Protein 8X23 (pdb70)

Solvent-accessible surface area: 17548 Å² total; per-residue (Å²): 193,106,75,141,52,80,184,26,33,60,134,75,104,7,73,200,65,57,3,38,0,20,121,22,4,48,76,17,78,75,79,24,82,60,86,50,6,24,37,0,8,1,56,17,122,170,71,50,112,95,7,10,0,32,36,5,58,154,3,32,70,37,57,106,43,0,62,48,4,20,49,12,0,27,1,10,56,56,7,148,23,125,5,4,8,17,27,88,36,8,16,3,7,3,33,46,67,217,28,2,144,20,2,0,2,0,23,39,45,28,109,30,24,0,85,149,60,25,43,164,90,23,70,46,114,70,0,12,66,0,0,2,7,0,0,16,0,0,38,14,0,16,43,2,62,5,29,2,55,34,1,83,0,31,4,0,4,1,36,168,113,24,80,1,26,0,45,66,3,9,24,43,198,143,93,171,76,98,93,43,66,17,57,1,0,3,34,20,25,82,1,16,157,95,53,67,5,3,0,0,0,3,0,0,2,0,0,0,10,0,23,54,21,153,20,38,1,96,31,182,75,126,74,46,9,6,63,48,1,13,123,13,8,2,24,20,43,115,94,11,8,137,74,19,92,48,176,77,20,69,58,74,1,99,89,39,106,100,68,106,78,85,77,1,67,138,51,7,103,195,19,31,112,61,0,3,53,0,0,48,90,0,0,41,6,2,8,102,108,4,26,58,2,46,95,0,0,82,14,82,0,0,127,76,57,95,56,86,153,79,11,64,116,13,164,102,84,32,123,22,97,32,74,164,80,169,27,74,40,66,75,2,42,65,58,0,43,126,32,16,104,105,33,86,152

Radius of gyration: 22.02 Å; Cα contacts (8 Å, |Δi|>4): 607; chains: 1; bounding box: 60×44×58 Å

Foldseek 3Di:
DDDLFDPQWDWDDEPNHIDIGHVQWADWHFDAADDFWGKTWTARNVVRAIKIKTKGAQCLPFLLSLLLVLVQQLLQDQADAQQAKHFPAKADRDPDLVNGGIIMTITHDFDAWQVVVFQAADDLVLLLVLLLSVLLQLLAQVLQVWAAQQDARRQWGAHPVRRTHGHRTRRDDPLFDDWRLQFALCVLVVFADAHRLRVLSSSLQSSLCNHHSDRQFTARHSVRRVVSLCQALFLDDDVQLVRTPDVVVSVVSVPDDRGHHDQQCVVRVVDDPQSSVLSNQSSHNRNVRRDHSVRSLPGPSNVVPRDVVSSDYRPHHSDDPCSPPRDRSSVSSVSSVVSNVPDDD

Organism: Homo sapiens (NCBI:txid9606)

B-factor: mean 27.06, std 14.32, range [11.12, 194.26]

Sequence (345 aa):
MSLIRKKGFYKQDVNKTAWELPKTYVSPTHVGSGAYGSVCSAIDKRSGEKVAIKKLSRPFQSEIFAKRAYRELLLLKKHMQHENVIGLLDVFTPASSLRNFYDFYLVMPFMQTDLQQKIMMGMEFSEEKIQYLVYQMLKGLKYIHSAGVVHRDLKPGNLAVVNEDCELKILDDFGLARTGYVVTRWYRAPEVILSWMHYNQTVDIWSVGCIMAEMLTGKTLFKGKDYLDQLTQILKVTGVPGTEFVQKLNDKAAKSYIQSLPQTPRKDFTQLFPRASPQAADLLEKMLELDVDKRLTAAQALTHPFFEPFRDPEEETEAQQPFDDSLEHEKLTVDEWKQHIYKEIVNFSP

Structure (mmCIF, N/CA/C/O backbone):
data_8X23
#
_entry.id   8X23
#
_cell.length_a   61.402
_cell.length_b   69.113
_cell.length_c   92.830
_cell.angle_alpha   90.000
_cell.angle_beta   90.000
_cell.angle_gamma   90.000
#
_symmetry.space_group_name_H-M   'P 21 21 21'
#
loop_
_entity.id
_entity.type
_entity.pdbx_description
1 polymer 'Mitogen-activated protein kinase 13'
2 non-polymer GLYCEROL
3 non-polymer 1,2-ETHANEDIOL
4 water water
#
loop_
_atom_site.group_PDB
_atom_site.id
_atom_site.type_symbol
_atom_site.label_atom_id
_atom_site.label_alt_id
_atom_site.label_comp_id
_atom_site.label_asym_id
_atom_site.label_entity_id
_atom_site.label_seq_id
_atom_site.pdbx_PDB_ins_code
_atom_site.Cartn_x
_atom_site.Cartn_y
_atom_site.Cartn_z
_atom_site.occupancy
_atom_site.B_iso_or_equiv
_atom_site.auth_seq_id
_atom_site.auth_comp_id
_atom_site.auth_asym_id
_atom_site.auth_atom_id
_atom_site.pdbx_PDB_model_num
ATOM 1 N N . MET A 1 1 ? -41.788 2.711 -39.604 1.000 50.709 1 MET A N 1
ATOM 2 C CA . MET A 1 1 ? -42.013 1.368 -40.206 1.000 47.478 1 MET A CA 1
ATOM 3 C C . MET A 1 1 ? -40.763 0.503 -40.025 1.000 44.176 1 MET A C 1
ATOM 4 O O . MET A 1 1 ? -39.697 1.010 -39.685 1.000 48.448 1 MET A O 1
ATOM 9 N N . SER A 1 2 ? -40.894 -0.795 -40.302 1.000 40.841 2 SER A N 1
ATOM 10 C CA . SER A 1 2 ? -39.776 -1.713 -40.172 1.000 42.190 2 SER A CA 1
ATOM 11 C C . SER A 1 2 ? -38.879 -1.619 -41.408 1.000 38.074 2 SER A C 1
ATOM 12 O O . SER A 1 2 ? -39.323 -1.672 -42.546 1.000 37.364 2 SER A O 1
ATOM 15 N N . LEU A 1 3 ? -37.591 -1.469 -41.143 1.000 32.117 3 LEU A N 1
ATOM 16 C CA . LEU A 1 3 ? -36.576 -1.303 -42.166 1.000 28.292 3 LEU A CA 1
ATOM 17 C C . LEU A 1 3 ? -35.391 -2.116 -41.687 1.000 25.099 3 LEU A C 1
ATOM 18 O O . LEU A 1 3 ? -35.338 -2.533 -40.519 1.000 25.809 3 LEU A O 1
ATOM 23 N N . ILE A 1 4 ? -34.430 -2.305 -42.582 1.000 21.327 4 ILE A N 1
ATOM 24 C CA . ILE A 1 4 ? -33.149 -2.811 -42.154 1.000 20.253 4 ILE A CA 1
ATOM 25 C C . ILE A 1 4 ? -32.382 -1.670 -41.498 1.000 19.183 4 ILE A C 1
ATOM 26 O O . ILE A 1 4 ? -31.809 -1.840 -40.439 1.000 20.971 4 ILE A O 1
ATOM 31 N N . ARG A 1 5 ? -32.413 -0.500 -42.143 1.000 20.781 5 ARG A N 1
ATOM 32 C CA . ARG A 1 5 ? -31.743 0.694 -41.654 1.000 22.324 5 ARG A CA 1
ATOM 33 C C . ARG A 1 5 ? -32.491 1.923 -42.157 1.000 23.220 5 ARG A C 1
ATOM 34 O O . ARG A 1 5 ? -33.239 1.848 -43.121 1.000 25.197 5 ARG A O 1
ATOM 42 N N . LYS A 1 6 ? -32.240 3.055 -41.499 1.000 23.672 6 LYS A N 1
ATOM 43 C CA . LYS A 1 6 ? -32.858 4.328 -41.837 1.000 25.269 6 LYS A CA 1
ATOM 44 C C . LYS A 1 6 ? -32.618 4.626 -43.313 1.000 23.595 6 LYS A C 1
ATOM 45 O O . LYS A 1 6 ? -31.581 4.263 -43.873 1.000 26.559 6 LYS A O 1
ATOM 51 N N . LYS A 1 7 ? -33.580 5.310 -43.924 1.000 29.726 7 LYS A N 1
ATOM 52 C CA . LYS A 1 7 ? -33.459 5.784 -45.290 1.000 31.570 7 LYS A CA 1
ATOM 53 C C . LYS A 1 7 ? -32.163 6.582 -45.423 1.000 29.782 7 LYS A C 1
ATOM 54 O O . LYS A 1 7 ? -31.829 7.371 -44.535 1.000 33.751 7 LYS A O 1
ATOM 60 N N . GLY A 1 8 ? -31.483 6.412 -46.565 1.000 30.391 8 GLY A N 1
ATOM 61 C CA . GLY A 1 8 ? -30.303 7.194 -46.886 1.000 33.388 8 GLY A CA 1
ATOM 62 C C . GLY A 1 8 ? -29.041 6.737 -46.157 1.000 33.943 8 GLY A C 1
ATOM 63 O O . GLY A 1 8 ? -28.070 7.491 -46.098 1.000 41.986 8 GLY A O 1
ATOM 64 N N . PHE A 1 9 ? -29.057 5.523 -45.599 1.000 27.142 9 PHE A N 1
ATOM 65 C CA . PHE A 1 9 ? -27.856 4.949 -45.020 1.000 22.837 9 PHE A CA 1
ATOM 66 C C . PHE A 1 9 ? -27.300 3.890 -45.968 1.000 25.274 9 PHE A C 1
ATOM 67 O O . PHE A 1 9 ? -28.059 3.221 -46.683 1.000 31.699 9 PHE A O 1
ATOM 75 N N . TYR A 1 10 ? -25.970 3.732 -45.967 1.000 23.761 10 TYR A N 1
ATOM 76 C CA . TYR A 1 10 ? -25.325 2.706 -46.779 1.000 24.184 10 TYR A CA 1
ATOM 77 C C . TYR A 1 10 ? -24.442 1.853 -45.868 1.000 22.845 10 TYR A C 1
ATOM 78 O O . TYR A 1 10 ? -24.027 2.305 -44.796 1.000 21.906 10 TYR A O 1
ATOM 87 N N . LYS A 1 11 ? -24.157 0.639 -46.314 1.000 21.227 11 LYS A N 1
ATOM 88 C CA . LYS A 1 11 ? -23.275 -0.277 -45.625 1.000 22.486 11 LYS A CA 1
ATOM 89 C C . LYS A 1 11 ? -21.899 -0.205 -46.271 1.000 21.388 11 LYS A C 1
ATOM 90 O O . LYS A 1 11 ? -21.801 -0.218 -47.488 1.000 26.008 11 LYS A O 1
ATOM 96 N N . GLN A 1 12 ? -20.843 -0.156 -45.462 1.000 21.526 12 GLN A N 1
ATOM 97 C CA . GLN A 1 12 ? -19.502 -0.271 -45.994 1.000 23.346 12 GLN A CA 1
ATOM 98 C C . GLN A 1 12 ? -18.584 -0.871 -44.937 1.000 21.077 12 GLN A C 1
ATOM 99 O O . GLN A 1 12 ? -18.725 -0.605 -43.755 1.000 23.671 12 GLN A O 1
ATOM 105 N N . ASP A 1 13 ? -17.636 -1.699 -45.379 1.000 22.372 13 ASP A N 1
ATOM 106 C CA . ASP A 1 13 ? -16.631 -2.225 -44.479 1.000 22.975 13 ASP A CA 1
ATOM 107 C C . ASP A 1 13 ? -15.535 -1.182 -44.276 1.000 22.389 13 ASP A C 1
ATOM 108 O O . ASP A 1 13 ? -15.061 -0.570 -45.236 1.000 29.708 13 ASP A O 1
ATOM 113 N N . VAL A 1 14 ? -15.147 -0.989 -43.017 1.000 23.589 14 VAL A N 1
ATOM 114 C CA . VAL A 1 14 ? -14.037 -0.138 -42.639 1.000 22.858 14 VAL A CA 1
ATOM 115 C C . VAL A 1 14 ? -13.194 -0.956 -41.666 1.000 24.875 14 VAL A C 1
ATOM 116 O O . VAL A 1 14 ? -13.708 -1.431 -40.649 1.000 22.705 14 VAL A O 1
ATOM 120 N N . ASN A 1 15 ? -11.920 -1.166 -42.026 1.000 23.375 15 ASN A N 1
ATOM 121 C CA . ASN A 1 15 ? -11.006 -1.953 -41.204 1.000 20.944 15 ASN A CA 1
ATOM 122 C C . ASN A 1 15 ? -11.583 -3.337 -40.897 1.000 23.160 15 ASN A C 1
ATOM 123 O O . ASN A 1 15 ? -11.463 -3.809 -39.769 1.000 24.188 15 ASN A O 1
ATOM 128 N N . LYS A 1 16 ? -12.224 -3.954 -41.893 1.000 24.824 16 LYS A N 1
ATOM 129 C CA . LYS A 1 16 ? -12.734 -5.329 -41.811 1.000 27.557 16 LYS A CA 1
ATOM 130 C C . LYS A 1 16 ? -13.880 -5.444 -40.805 1.000 28.605 16 LYS A C 1
ATOM 131 O O . LYS A 1 16 ? -14.126 -6.524 -40.273 1.000 36.530 16 LYS A O 1
ATOM 137 N N . THR A 1 17 ? -14.595 -4.327 -40.576 1.000 27.298 17 THR A N 1
ATOM 138 C CA . THR A 1 17 ? -15.783 -4.298 -39.742 1.000 27.054 17 THR A CA 1
ATOM 139 C C . THR A 1 17 ? -16.853 -3.516 -40.503 1.000 22.384 17 THR A C 1
ATOM 140 O O . THR A 1 17 ? -16.538 -2.664 -41.319 1.000 24.045 17 THR A O 1
ATOM 144 N N . ALA A 1 18 ? -18.108 -3.858 -40.273 1.000 27.809 18 ALA A N 1
ATOM 145 C CA . ALA A 1 18 ? -19.227 -3.329 -41.029 1.000 23.459 18 ALA A CA 1
ATOM 146 C C . ALA A 1 18 ? -19.679 -2.014 -40.394 1.000 22.675 18 ALA A C 1
ATOM 147 O O . ALA A 1 18 ? -19.998 -1.984 -39.210 1.000 25.451 18 ALA A O 1
ATOM 149 N N . TRP A 1 19 ? -19.706 -0.945 -41.192 1.000 19.348 19 TRP A N 1
ATOM 150 C CA . TRP A 1 19 ? -20.216 0.348 -40.761 1.000 18.345 19 TRP A CA 1
ATOM 151 C C . TRP A 1 19 ? -21.496 0.654 -41.519 1.000 19.232 19 TRP A C 1
ATOM 152 O O . TRP A 1 19 ? -21.651 0.215 -42.647 1.000 22.600 19 TRP A O 1
ATOM 163 N N . GLU A 1 20 ? -22.384 1.444 -40.900 1.000 17.074 20 GLU A N 1
ATOM 164 C CA . GLU A 1 20 ? -23.573 1.925 -41.582 1.000 17.482 20 GLU A CA 1
ATOM 165 C C . GLU A 1 20 ? -23.557 3.439 -41.455 1.000 16.874 20 GLU A C 1
ATOM 166 O O . GLU A 1 20 ? -23.613 3.936 -40.327 1.000 17.754 20 GLU A O 1
ATOM 172 N N . LEU A 1 21 ? -23.493 4.151 -42.585 1.000 17.979 21 LEU A N 1
ATOM 173 C CA . LEU A 1 21 ? -23.328 5.603 -42.561 1.000 18.627 21 LEU A CA 1
ATOM 174 C C . LEU A 1 21 ? -24.424 6.303 -43.337 1.000 20.523 21 LEU A C 1
ATOM 175 O O . LEU A 1 21 ? -24.907 5.805 -44.342 1.000 21.045 21 LEU A O 1
ATOM 180 N N . PRO A 1 22 ? -24.781 7.536 -42.927 1.000 20.177 22 PRO A N 1
ATOM 181 C CA . PRO A 1 22 ? -25.648 8.377 -43.741 1.000 22.490 22 PRO A CA 1
ATOM 182 C C . PRO A 1 22 ? -24.927 8.691 -45.045 1.000 22.541 22 PRO A C 1
ATOM 183 O O . PRO A 1 22 ? -23.711 8.790 -45.035 1.000 24.512 22 PRO A O 1
ATOM 187 N N . LYS A 1 23 ? -25.670 8.871 -46.132 1.000 25.366 23 LYS A N 1
ATOM 188 C CA . LYS A 1 23 ? -25.059 9.085 -47.441 1.000 29.487 23 LYS A CA 1
ATOM 189 C C . LYS A 1 23 ? -24.271 10.401 -47.483 1.000 28.586 23 LYS A C 1
ATOM 190 O O . LYS A 1 23 ? -23.430 10.582 -48.364 1.000 31.320 23 LYS A O 1
ATOM 196 N N . THR A 1 24 ? -24.506 11.315 -46.534 1.000 29.310 24 THR A N 1
ATOM 197 C CA . THR A 1 24 ? -23.791 12.588 -46.519 1.000 29.719 24 THR A CA 1
ATOM 198 C C . THR A 1 24 ? -22.312 12.393 -46.171 1.000 28.761 24 THR A C 1
ATOM 199 O O . THR A 1 24 ? -21.487 13.230 -46.495 1.000 32.198 24 THR A O 1
ATOM 203 N N . TYR A 1 25 ? -21.968 11.278 -45.510 1.000 24.403 25 TYR A N 1
ATOM 204 C CA . TYR A 1 25 ? -20.601 11.049 -45.078 1.000 24.900 25 TYR A CA 1
ATOM 205 C C . TYR A 1 25 ? -19.966 10.006 -45.985 1.000 26.294 25 TYR A C 1
ATOM 206 O O . TYR A 1 25 ? -20.446 8.872 -45.994 1.000 26.875 25 TYR A O 1
ATOM 215 N N . VAL A 1 26 ? -18.916 10.385 -46.725 1.000 26.761 26 VAL A N 1
ATOM 216 C CA . VAL A 1 26 ? -18.378 9.551 -47.794 1.000 29.234 26 VAL A CA 1
ATOM 217 C C . VAL A 1 26 ? -16.887 9.312 -47.556 1.000 26.932 26 VAL A C 1
ATOM 218 O O . VAL A 1 26 ? -16.296 9.930 -46.675 1.000 24.528 26 VAL A O 1
ATOM 222 N N . SER A 1 27 ? -16.307 8.382 -48.333 1.000 31.814 27 SER A N 1
ATOM 223 C CA . SER A 1 27 ? -14.892 8.027 -48.293 1.000 31.077 27 SER A CA 1
ATOM 224 C C . SER A 1 27 ? -14.433 7.695 -46.878 1.000 29.257 27 SER A C 1
ATOM 225 O O . SER A 1 27 ? -13.399 8.200 -46.426 1.000 28.842 27 SER A O 1
ATOM 228 N N . PRO A 1 28 ? -15.156 6.815 -46.148 1.000 26.628 28 PRO A N 1
ATOM 229 C CA . PRO A 1 28 ? -14.745 6.454 -44.794 1.000 24.595 28 PRO A CA 1
ATOM 230 C C . PRO A 1 28 ? -13.381 5.774 -44.832 1.000 26.865 28 PRO A C 1
ATOM 231 O O . PRO A 1 28 ? -13.153 4.858 -45.631 1.000 31.025 28 PRO A O 1
ATOM 235 N N . THR A 1 29 ? -12.486 6.213 -43.950 1.000 23.914 29 THR A N 1
ATOM 236 C CA . THR A 1 29 ? -11.122 5.719 -43.934 1.000 23.685 29 THR A CA 1
ATOM 237 C C . THR A 1 29 ? -10.735 5.372 -42.503 1.000 21.800 29 THR A C 1
ATOM 238 O O . THR A 1 29 ? -10.888 6.175 -41.615 1.000 21.363 29 THR A O 1
ATOM 242 N N . HIS A 1 30 ? -10.223 4.165 -42.282 1.000 22.785 30 HIS A N 1
ATOM 243 C CA . HIS A 1 30 ? -9.860 3.731 -40.937 1.000 21.886 30 HIS A CA 1
ATOM 244 C C . HIS A 1 30 ? -8.817 4.655 -40.305 1.000 20.739 30 HIS A C 1
ATOM 245 O O . HIS A 1 30 ? -7.814 4.986 -40.931 1.000 24.789 30 HIS A O 1
ATOM 252 N N . VAL A 1 31 ? -9.058 5.018 -39.049 1.000 19.176 31 VAL A N 1
ATOM 253 C CA . VAL A 1 31 ? -8.113 5.776 -38.250 1.000 20.659 31 VAL A CA 1
ATOM 254 C C . VAL A 1 31 ? -7.600 4.902 -37.114 1.000 23.122 31 VAL A C 1
ATOM 255 O O . VAL A 1 31 ? -6.389 4.781 -36.910 1.000 27.770 31 VAL A O 1
ATOM 259 N N . GLY A 1 32 ? -8.515 4.304 -36.350 1.000 18.987 32 GLY A N 1
ATOM 260 C CA . GLY A 1 32 ? -8.055 3.562 -35.183 1.000 20.797 32 GLY A CA 1
ATOM 261 C C . GLY A 1 32 ? -9.149 2.703 -34.558 1.000 17.587 32 GLY A C 1
ATOM 262 O O . GLY A 1 32 ? -10.333 2.935 -34.773 1.000 20.807 32 GLY A O 1
ATOM 263 N N . SER A 1 33 ? -8.708 1.715 -33.771 1.000 19.408 33 SER A N 1
ATOM 264 C CA . SER A 1 33 ? -9.584 0.810 -33.046 1.000 18.105 33 SER A CA 1
ATOM 265 C C . SER A 1 33 ? -9.269 0.970 -31.558 1.000 18.327 33 SER A C 1
ATOM 266 O O . SER A 1 33 ? -8.097 0.999 -31.179 1.000 21.857 33 SER A O 1
ATOM 269 N N . GLY A 1 34 ? -10.303 1.082 -30.725 1.000 16.809 34 GLY A N 1
ATOM 270 C CA . GLY A 1 34 ? -10.090 1.311 -29.311 1.000 16.803 34 GLY A CA 1
ATOM 271 C C . GLY A 1 34 ? -10.951 0.458 -28.397 1.000 15.590 34 GLY A C 1
ATOM 272 O O . GLY A 1 34 ? -11.431 -0.589 -28.813 1.000 17.366 34 GLY A O 1
ATOM 273 N N . ALA A 1 35 ? -11.066 0.877 -27.137 1.000 15.854 35 ALA A N 1
ATOM 274 C CA . ALA A 1 35 ? -11.676 0.063 -26.086 1.000 16.631 35 ALA A CA 1
ATOM 275 C C . ALA A 1 35 ? -13.201 0.039 -26.205 1.000 16.359 35 ALA A C 1
ATOM 276 O O . ALA A 1 35 ? -13.827 -0.924 -25.776 1.000 20.307 35 ALA A O 1
ATOM 278 N N . TYR A 1 36 ? -13.801 1.137 -26.702 1.000 15.254 36 TYR A N 1
ATOM 279 C CA . TYR A 1 36 ? -15.245 1.292 -26.685 1.000 16.139 36 TYR A CA 1
ATOM 280 C C . TYR A 1 36 ? -15.850 1.444 -28.076 1.000 17.067 36 TYR A C 1
ATOM 281 O O . TYR A 1 36 ? -17.074 1.502 -28.247 1.000 18.979 36 TYR A O 1
ATOM 290 N N . GLY A 1 37 ? -14.989 1.523 -29.073 1.000 16.567 37 GLY A N 1
ATOM 291 C CA . GLY A 1 37 ? -15.430 1.773 -30.428 1.000 15.496 37 GLY A CA 1
ATOM 292 C C . GLY A 1 37 ? -14.226 1.907 -31.345 1.000 15.671 37 GLY A C 1
ATOM 293 O O . GLY A 1 37 ? -13.110 1.577 -30.958 1.000 17.030 37 GLY A O 1
ATOM 294 N N . SER A 1 38 ? -14.491 2.408 -32.550 1.000 15.347 38 SER A N 1
ATOM 295 C CA . SER A 1 38 ? -13.494 2.547 -33.584 1.000 16.444 38 SER A CA 1
ATOM 296 C C . SER A 1 38 ? -13.760 3.842 -34.333 1.000 14.223 38 SER A C 1
ATOM 297 O O . SER A 1 38 ? -14.891 4.313 -34.349 1.000 16.379 38 SER A O 1
ATOM 300 N N . VAL A 1 39 ? -12.705 4.382 -34.941 1.000 15.404 39 VAL A N 1
ATOM 301 C CA . VAL A 1 39 ? -12.807 5.706 -35.530 1.000 15.583 39 VAL A CA 1
ATOM 302 C C . VAL A 1 39 ? -12.397 5.632 -36.989 1.000 15.898 39 VAL A C 1
ATOM 303 O O . VAL A 1 39 ? -11.431 4.949 -37.330 1.000 17.628 39 VAL A O 1
ATOM 307 N N . CYS A 1 40 ? -13.133 6.365 -37.827 1.000 17.408 40 CYS A N 1
ATOM 308 C CA . CYS A 1 40 ? -12.731 6.597 -39.196 1.000 17.974 40 CYS A CA 1
ATOM 309 C C . CYS A 1 40 ? -12.753 8.082 -39.498 1.000 18.067 40 CYS A C 1
ATOM 310 O O . CYS A 1 40 ? -13.304 8.856 -38.717 1.000 18.837 40 CYS A O 1
ATOM 313 N N . SER A 1 41 ? -12.101 8.445 -40.592 1.000 18.987 41 SER A N 1
ATOM 314 C CA . SER A 1 41 ? -12.284 9.771 -41.134 1.000 18.144 41 SER A CA 1
ATOM 315 C C . SER A 1 41 ? -13.312 9.667 -42.249 1.000 20.818 41 SER A C 1
ATOM 316 O O . SER A 1 41 ? -13.391 8.644 -42.888 1.000 22.578 41 SER A O 1
ATOM 319 N N . ALA A 1 42 ? -14.004 10.754 -42.567 1.000 19.433 42 ALA A N 1
ATOM 320 C CA . ALA A 1 42 ? -14.942 10.760 -43.678 1.000 20.235 42 ALA A CA 1
ATOM 321 C C . ALA A 1 42 ? -15.034 12.191 -44.179 1.000 20.971 42 ALA A C 1
ATOM 322 O O . ALA A 1 42 ? -14.664 13.111 -43.440 1.000 23.222 42 ALA A O 1
ATOM 324 N N . ILE A 1 43 ? -15.598 12.370 -45.381 1.000 22.870 43 ILE A N 1
ATOM 325 C CA . ILE A 1 43 ? -15.875 13.702 -45.906 1.000 25.748 43 ILE A CA 1
ATOM 326 C C . ILE A 1 43 ? -17.376 13.961 -45.808 1.000 27.396 43 ILE A C 1
ATOM 327 O O . ILE A 1 43 ? -18.162 13.115 -46.228 1.000 27.474 43 ILE A O 1
ATOM 332 N N . ASP A 1 44 ? -17.774 15.104 -45.232 1.000 27.335 44 ASP A N 1
ATOM 333 C CA . ASP A 1 44 ? -19.155 15.549 -45.278 1.000 26.297 44 ASP A CA 1
ATOM 334 C C . ASP A 1 44 ? -19.361 16.160 -46.656 1.000 30.236 44 ASP A C 1
ATOM 335 O O . ASP A 1 44 ? -18.807 17.214 -46.934 1.000 31.424 44 ASP A O 1
ATOM 340 N N . LYS A 1 45 ? -20.120 15.480 -47.522 1.000 30.490 45 LYS A N 1
ATOM 341 C CA . LYS A 1 45 ? -20.207 15.917 -48.908 1.000 37.888 45 LYS A CA 1
ATOM 342 C C . LYS A 1 45 ? -20.961 17.254 -49.030 1.000 40.428 45 LYS A C 1
ATOM 343 O O . LYS A 1 45 ? -20.906 17.893 -50.080 1.000 47.376 45 LYS A O 1
ATOM 349 N N . ARG A 1 46 ? -21.626 17.710 -47.955 1.000 36.245 46 ARG A N 1
ATOM 350 C CA . ARG A 1 46 ? -22.323 18.992 -47.960 1.000 40.329 46 ARG A CA 1
ATOM 351 C C . ARG A 1 46 ? -21.346 20.167 -47.912 1.000 44.447 46 ARG A C 1
ATOM 352 O O . ARG A 1 46 ? -21.670 21.275 -48.366 1.000 44.897 46 ARG A O 1
ATOM 360 N N . SER A 1 47 ? -20.158 19.936 -47.346 1.000 41.384 47 SER A N 1
ATOM 361 C CA . SER A 1 47 ? -19.212 21.018 -47.146 1.000 41.237 47 SER A CA 1
ATOM 362 C C . SER A 1 47 ? -17.825 20.679 -47.688 1.000 42.974 47 SER A C 1
ATOM 363 O O . SER A 1 47 ? -16.998 21.569 -47.825 1.000 46.691 47 SER A O 1
ATOM 366 N N . GLY A 1 48 ? -17.562 19.397 -47.957 1.000 37.281 48 GLY A N 1
ATOM 367 C CA . GLY A 1 48 ? -16.239 18.964 -48.367 1.000 37.828 48 GLY A CA 1
ATOM 368 C C . GLY A 1 48 ? -15.281 18.808 -47.185 1.000 35.945 48 GLY A C 1
ATOM 369 O O . GLY A 1 48 ? -14.122 18.461 -47.388 1.000 42.193 48 GLY A O 1
ATOM 370 N N . GLU A 1 49 ? -15.772 19.033 -45.960 1.000 31.881 49 GLU A N 1
ATOM 371 C CA . GLU A 1 49 ? -14.927 19.018 -44.772 1.000 33.226 49 GLU A CA 1
ATOM 372 C C . GLU A 1 49 ? -14.703 17.583 -44.297 1.000 32.981 49 GLU A C 1
ATOM 373 O O . GLU A 1 49 ? -15.611 16.762 -44.319 1.000 29.432 49 GLU A O 1
ATOM 379 N N . LYS A 1 50 ? -13.479 17.306 -43.852 1.000 27.814 50 LYS A N 1
ATOM 380 C CA . LYS A 1 50 ? -13.110 16.032 -43.278 1.000 25.623 50 LYS A CA 1
ATOM 381 C C . LYS A 1 50 ? -13.519 16.027 -41.812 1.000 22.923 50 LYS A C 1
ATOM 382 O O . LYS A 1 50 ? -13.264 16.994 -41.097 1.000 26.801 50 LYS A O 1
ATOM 388 N N . VAL A 1 51 ? -14.152 14.923 -41.393 1.000 21.214 51 VAL A N 1
ATOM 389 C CA . VAL A 1 51 ? -14.614 14.755 -40.028 1.000 19.945 51 VAL A CA 1
ATOM 390 C C . VAL A 1 51 ? -14.121 13.421 -39.483 1.000 18.059 51 VAL A C 1
ATOM 391 O O . VAL A 1 51 ? -13.723 12.567 -40.276 1.000 18.484 51 VAL A O 1
ATOM 395 N N . ALA A 1 52 ? -14.204 13.262 -38.161 1.000 18.364 52 ALA A N 1
ATOM 396 C CA . ALA A 1 52 ? -13.984 11.968 -37.532 1.000 15.522 52 ALA A CA 1
ATOM 397 C C . ALA A 1 52 ? -15.334 11.377 -37.180 1.000 16.935 52 ALA A C 1
ATOM 398 O O . ALA A 1 52 ? -16.223 12.085 -36.721 1.000 17.423 52 ALA A O 1
ATOM 400 N N . ILE A 1 53 ? -15.468 10.055 -37.364 1.000 15.995 53 ILE A N 1
ATOM 401 C CA . ILE A 1 53 ? -16.677 9.369 -36.943 1.000 15.145 53 ILE A CA 1
ATOM 402 C C . ILE A 1 53 ? -16.253 8.214 -36.055 1.000 14.685 53 ILE A C 1
ATOM 403 O O . ILE A 1 53 ? -15.439 7.378 -36.470 1.000 15.530 53 ILE A O 1
ATOM 408 N N . LYS A 1 54 ? -16.822 8.171 -34.853 1.000 16.157 54 LYS A N 1
ATOM 409 C CA . LYS A 1 54 ? -16.573 7.057 -33.955 1.000 15.871 54 LYS A CA 1
ATOM 410 C C . LYS A 1 54 ? -17.821 6.195 -33.901 1.000 13.818 54 LYS A C 1
ATOM 411 O O . LYS A 1 54 ? -18.899 6.659 -33.570 1.000 16.311 54 LYS A O 1
ATOM 417 N N . LYS A 1 55 ? -17.647 4.919 -34.236 1.000 14.262 55 LYS A N 1
ATOM 418 C CA . LYS A 1 55 ? -18.696 3.919 -34.120 1.000 16.137 55 LYS A CA 1
ATOM 419 C C . LYS A 1 55 ? -18.559 3.259 -32.757 1.000 15.226 55 LYS A C 1
ATOM 420 O O . LYS A 1 55 ? -17.494 2.703 -32.471 1.000 16.126 55 LYS A O 1
ATOM 426 N N . LEU A 1 56 ? -19.565 3.409 -31.899 1.000 15.951 56 LEU A N 1
ATOM 427 C CA . LEU A 1 56 ? -19.551 2.738 -30.607 1.000 15.134 56 LEU A CA 1
ATOM 428 C C . LEU A 1 56 ? -19.743 1.239 -30.863 1.000 16.222 56 LEU A C 1
ATOM 429 O O . LEU A 1 56 ? -20.617 0.866 -31.632 1.000 20.562 56 LEU A O 1
ATOM 434 N N . SER A 1 57 ? -18.951 0.417 -30.179 1.000 16.997 57 SER A N 1
ATOM 435 C CA . SER A 1 57 ? -19.014 -1.026 -30.335 1.000 19.327 57 SER A CA 1
ATOM 436 C C . SER A 1 57 ? -19.744 -1.644 -29.135 1.000 19.345 57 SER A C 1
ATOM 437 O O . SER A 1 57 ? -19.295 -1.536 -28.004 1.000 21.142 57 SER A O 1
ATOM 440 N N . ARG A 1 58 ? -20.874 -2.307 -29.409 1.000 20.151 58 ARG A N 1
ATOM 441 C CA . ARG A 1 58 ? -21.663 -2.992 -28.396 1.000 21.376 58 ARG A CA 1
ATOM 442 C C . ARG A 1 58 ? -21.780 -2.167 -27.115 1.000 19.604 58 ARG A C 1
ATOM 443 O O . ARG A 1 58 ? -21.434 -2.600 -26.012 1.000 22.076 58 ARG A O 1
ATOM 451 N N . PRO A 1 59 ? -22.291 -0.930 -27.202 1.000 18.538 59 PRO A N 1
ATOM 452 C CA . PRO A 1 59 ? -22.411 -0.094 -26.012 1.000 17.858 59 PRO A CA 1
ATOM 453 C C . PRO A 1 59 ? -23.455 -0.635 -25.036 1.000 19.657 59 PRO A C 1
ATOM 454 O O . PRO A 1 59 ? -23.505 -0.216 -23.892 1.000 22.103 59 PRO A O 1
ATOM 458 N N . PHE A 1 60 ? -24.276 -1.589 -25.485 1.000 21.983 60 PHE A N 1
ATOM 459 C CA . PHE A 1 60 ? -25.301 -2.178 -24.629 1.000 23.511 60 PHE A CA 1
ATOM 460 C C . PHE A 1 60 ? -24.921 -3.586 -24.169 1.000 27.246 60 PHE A C 1
ATOM 461 O O . PHE A 1 60 ? -25.808 -4.378 -23.828 1.000 31.510 60 PHE A O 1
ATOM 469 N N . GLN A 1 61 ? -23.615 -3.863 -24.066 1.000 23.250 61 GLN A N 1
ATOM 470 C CA . GLN A 1 61 ? -23.144 -5.171 -23.622 1.000 27.531 61 GLN A CA 1
ATOM 471 C C . GLN A 1 61 ? -23.244 -5.334 -22.101 1.000 28.048 61 GLN A C 1
ATOM 472 O O . GLN A 1 61 ? -23.237 -6.451 -21.609 1.000 35.261 61 GLN A O 1
ATOM 478 N N . SER A 1 62 ? -23.316 -4.218 -21.366 1.000 29.063 62 SER A N 1
ATOM 479 C CA . SER A 1 62 ? -23.299 -4.222 -19.914 1.000 26.745 62 SER A CA 1
ATOM 480 C C . SER A 1 62 ? -23.782 -2.874 -19.420 1.000 27.178 62 SER A C 1
ATOM 481 O O . SER A 1 62 ? -23.783 -1.913 -20.185 1.000 26.506 62 SER A O 1
ATOM 484 N N . GLU A 1 63 ? -24.126 -2.804 -18.136 1.000 27.752 63 GLU A N 1
ATOM 485 C CA . GLU A 1 63 ? -24.529 -1.544 -17.522 1.000 28.058 63 GLU A CA 1
ATOM 486 C C . GLU A 1 63 ? -23.362 -0.572 -17.528 1.000 25.167 63 GLU A C 1
ATOM 487 O O . GLU A 1 63 ? -23.551 0.608 -17.815 1.000 26.412 63 GLU A O 1
ATOM 493 N N . ILE A 1 64 ? -22.152 -1.073 -17.265 1.000 26.825 64 ILE A N 1
ATOM 494 C CA . ILE A 1 64 ? -20.964 -0.233 -17.245 1.000 25.245 64 ILE A CA 1
ATOM 495 C C . ILE A 1 64 ? -20.826 0.455 -18.605 1.000 23.632 64 ILE A C 1
ATOM 496 O O . ILE A 1 64 ? -20.656 1.677 -18.696 1.000 24.995 64 ILE A O 1
ATOM 501 N N . PHE A 1 65 ? -20.920 -0.309 -19.680 1.000 24.689 65 PHE A N 1
ATOM 502 C CA . PHE A 1 65 ? -20.688 0.217 -21.019 1.000 22.583 65 PHE A CA 1
ATOM 503 C C . PHE A 1 65 ? -21.819 1.150 -21.446 1.000 17.643 65 PHE A C 1
ATOM 504 O O . PHE A 1 65 ? -21.555 2.153 -22.113 1.000 19.677 65 PHE A O 1
ATOM 512 N N . ALA A 1 66 ? -23.064 0.819 -21.106 1.000 20.515 66 ALA A N 1
ATOM 513 C CA . ALA A 1 66 ? -24.206 1.604 -21.546 1.000 21.764 66 ALA A CA 1
ATOM 514 C C . ALA A 1 66 ? -24.228 2.945 -20.828 1.000 22.988 66 ALA A C 1
ATOM 515 O O . ALA A 1 66 ? -24.513 3.957 -21.457 1.000 19.578 66 ALA A O 1
ATOM 517 N N . LYS A 1 67 ? -23.945 2.930 -19.526 1.000 21.080 67 LYS A N 1
ATOM 518 C CA . LYS A 1 67 ? -23.930 4.157 -18.749 1.000 20.259 67 LYS A CA 1
ATOM 519 C C . LYS A 1 67 ? -22.810 5.049 -19.266 1.000 20.800 67 LYS A C 1
ATOM 520 O O . LYS A 1 67 ? -22.977 6.280 -19.330 1.000 20.806 67 LYS A O 1
ATOM 526 N N . ARG A 1 68 ? -21.653 4.453 -19.577 1.000 18.509 68 ARG A N 1
ATOM 527 C CA . ARG A 1 68 ? -20.538 5.228 -20.107 1.000 17.530 68 ARG A CA 1
ATOM 528 C C . ARG A 1 68 ? -20.942 5.896 -21.420 1.000 17.230 68 ARG A C 1
ATOM 529 O O . ARG A 1 68 ? -20.652 7.085 -21.620 1.000 17.535 68 ARG A O 1
ATOM 537 N N . ALA A 1 69 ? -21.607 5.158 -22.319 1.000 17.217 69 ALA A N 1
ATOM 538 C CA . ALA A 1 69 ? -21.967 5.667 -23.632 1.000 16.387 69 ALA A CA 1
ATOM 539 C C . ALA A 1 69 ? -22.919 6.855 -23.469 1.000 16.695 69 ALA A C 1
ATOM 540 O O . ALA A 1 69 ? -22.791 7.859 -24.185 1.000 16.855 69 ALA A O 1
ATOM 542 N N . TYR A 1 70 ? -23.854 6.722 -22.534 1.000 16.753 70 TYR A N 1
ATOM 543 C CA . TYR A 1 70 ? -24.827 7.772 -22.281 1.000 16.812 70 TYR A CA 1
ATOM 544 C C . TYR A 1 70 ? -24.139 9.023 -21.738 1.000 16.572 70 TYR A C 1
ATOM 545 O O . TYR A 1 70 ? -24.374 10.127 -22.223 1.000 17.187 70 TYR A O 1
ATOM 554 N N . ARG A 1 71 ? -23.315 8.845 -20.701 1.000 16.100 71 ARG A N 1
ATOM 555 C CA . ARG A 1 71 ? -22.634 9.962 -20.074 1.000 15.822 71 ARG A CA 1
ATOM 556 C C . ARG A 1 71 ? -21.748 10.664 -21.108 1.000 14.056 71 ARG A C 1
ATOM 557 O O . ARG A 1 71 ? -21.694 11.885 -21.161 1.000 16.971 71 ARG A O 1
ATOM 565 N N . GLU A 1 72 ? -21.002 9.901 -21.910 1.000 14.527 72 GLU A N 1
ATOM 566 C CA . GLU A 1 72 ? -20.141 10.485 -22.931 1.000 14.122 72 GLU A CA 1
ATOM 567 C C . GLU A 1 72 ? -20.956 11.370 -23.875 1.000 14.530 72 GLU A C 1
ATOM 568 O O . GLU A 1 72 ? -20.520 12.472 -24.213 1.000 15.767 72 GLU A O 1
ATOM 574 N N . LEU A 1 73 ? -22.095 10.872 -24.353 1.000 15.129 73 LEU A N 1
ATOM 575 C CA . LEU A 1 73 ? -22.922 11.616 -25.282 1.000 15.434 73 LEU A CA 1
ATOM 576 C C . LEU A 1 73 ? -23.347 12.931 -24.618 1.000 15.445 73 LEU A C 1
ATOM 577 O O . LEU A 1 73 ? -23.294 13.995 -25.246 1.000 17.066 73 LEU A O 1
ATOM 582 N N . LEU A 1 74 ? -23.771 12.862 -23.351 1.000 15.911 74 LEU A N 1
ATOM 583 C CA . LEU A 1 74 ? -24.236 14.054 -22.659 1.000 15.091 74 LEU A CA 1
ATOM 584 C C . LEU A 1 74 ? -23.075 15.033 -22.534 1.000 15.155 74 LEU A C 1
ATOM 585 O O . LEU A 1 74 ? -23.282 16.240 -22.715 1.000 15.638 74 LEU A O 1
ATOM 590 N N . LEU A 1 75 ? -21.897 14.561 -22.125 1.000 14.337 75 LEU A N 1
ATOM 591 C CA . LEU A 1 75 ? -20.728 15.410 -21.918 1.000 14.050 75 LEU A CA 1
ATOM 592 C C . LEU A 1 75 ? -20.330 16.132 -23.199 1.000 14.590 75 LEU A C 1
ATOM 593 O O . LEU A 1 75 ? -20.044 17.337 -23.197 1.000 15.396 75 LEU A O 1
ATOM 598 N N . LEU A 1 76 ? -20.240 15.406 -24.307 1.000 15.132 76 LEU A N 1
ATOM 599 C CA . LEU A 1 76 ? -19.803 15.963 -25.583 1.000 14.545 76 LEU A CA 1
ATOM 600 C C . LEU A 1 76 ? -20.793 17.015 -26.070 1.000 15.840 76 LEU A C 1
ATOM 601 O O . LEU A 1 76 ? -20.374 18.046 -26.597 1.000 18.137 76 LEU A O 1
ATOM 606 N N . LYS A 1 77 ? -22.091 16.778 -25.850 1.000 15.357 77 LYS A N 1
ATOM 607 C CA A LYS A 1 77 ? -23.129 17.725 -26.240 0.500 17.543 77 LYS A CA 1
ATOM 608 C CA B LYS A 1 77 ? -23.126 17.725 -26.245 0.500 17.063 77 LYS A CA 1
ATOM 609 C C . LYS A 1 77 ? -23.111 18.984 -25.367 1.000 15.703 77 LYS A C 1
ATOM 610 O O . LYS A 1 77 ? -23.360 20.096 -25.843 1.000 19.341 77 LYS A O 1
ATOM 621 N N . HIS A 1 78 ? -22.805 18.822 -24.079 1.000 14.883 78 HIS A N 1
ATOM 622 C CA . HIS A 1 78 ? -22.913 19.937 -23.148 1.000 14.853 78 HIS A CA 1
ATOM 623 C C . HIS A 1 78 ? -21.817 20.986 -23.369 1.000 14.980 78 HIS A C 1
ATOM 624 O O . HIS A 1 78 ? -22.072 22.206 -23.320 1.000 16.382 78 HIS A O 1
ATOM 631 N N . MET A 1 79 ? -20.595 20.526 -23.591 1.000 14.923 79 MET A N 1
ATOM 632 C CA . MET A 1 79 ? -19.446 21.408 -23.683 1.000 14.077 79 MET A CA 1
ATOM 633 C C . MET A 1 79 ? -19.399 22.063 -25.064 1.000 15.118 79 MET A C 1
ATOM 634 O O . MET A 1 79 ? -19.614 21.420 -26.086 1.000 17.217 79 MET A O 1
ATOM 639 N N . GLN A 1 80 ? -19.094 23.373 -25.077 1.000 14.621 80 GLN A N 1
ATOM 640 C CA . GLN A 1 80 ? -18.923 24.114 -26.316 1.000 15.176 80 GLN A CA 1
ATOM 641 C C . GLN A 1 80 ? -17.662 24.952 -26.184 1.000 15.182 80 GLN A C 1
ATOM 642 O O . GLN A 1 80 ? -17.740 26.134 -25.813 1.000 16.675 80 GLN A O 1
ATOM 648 N N . HIS A 1 81 ? -16.502 24.377 -26.484 1.000 13.701 81 HIS A N 1
ATOM 649 C CA . HIS A 1 81 ? -15.223 25.059 -26.334 1.000 13.274 81 HIS A CA 1
ATOM 650 C C . HIS A 1 81 ? -14.252 24.584 -27.404 1.000 12.744 81 HIS A C 1
ATOM 651 O O . HIS A 1 81 ? -14.195 23.373 -27.685 1.000 14.642 81 HIS A O 1
ATOM 658 N N . GLU A 1 82 ? -13.489 25.521 -27.990 1.000 13.427 82 GLU A N 1
ATOM 659 C CA . GLU A 1 82 ? -12.542 25.220 -29.057 1.000 15.541 82 GLU A CA 1
ATOM 660 C C . GLU A 1 82 ? -11.505 24.145 -28.676 1.000 12.626 82 GLU A C 1
ATOM 661 O O . GLU A 1 82 ? -10.971 23.454 -29.570 1.000 16.178 82 GLU A O 1
ATOM 667 N N . ASN A 1 83 ? -11.156 24.041 -27.401 1.000 12.554 83 ASN A N 1
ATOM 668 C CA . ASN A 1 83 ? -10.093 23.140 -26.982 1.000 12.750 83 ASN A CA 1
ATOM 669 C C . ASN A 1 83 ? -10.663 21.902 -26.279 1.000 12.507 83 ASN A C 1
ATOM 670 O O . ASN A 1 83 ? -9.929 21.236 -25.566 1.000 12.894 83 ASN A O 1
ATOM 675 N N . VAL A 1 84 ? -11.948 21.646 -26.481 1.000 13.234 84 VAL A N 1
ATOM 676 C CA . VAL A 1 84 ? -12.636 20.489 -25.918 1.000 12.311 84 VAL A CA 1
ATOM 677 C C . VAL A 1 84 ? -13.346 19.796 -27.073 1.000 13.139 84 VAL A C 1
ATOM 678 O O . VAL A 1 84 ? -14.129 20.371 -27.796 1.000 14.633 84 VAL A O 1
ATOM 682 N N . ILE A 1 85 ? -13.069 18.476 -27.247 1.000 14.213 85 ILE A N 1
ATOM 683 C CA . ILE A 1 85 ? -13.679 17.791 -28.371 1.000 14.697 85 ILE A CA 1
ATOM 684 C C . ILE A 1 85 ? -15.197 17.836 -28.217 1.000 15.139 85 ILE A C 1
ATOM 685 O O . ILE A 1 85 ? -15.738 17.649 -27.135 1.000 16.833 85 ILE A O 1
ATOM 690 N N . GLY A 1 86 ? -15.866 18.121 -29.327 1.000 18.325 86 GLY A N 1
ATOM 691 C CA . GLY A 1 86 ? -17.297 18.257 -29.329 1.000 20.795 86 GLY A CA 1
ATOM 692 C C . GLY A 1 86 ? -17.932 17.509 -30.474 1.000 16.159 86 GLY A C 1
ATOM 693 O O . GLY A 1 86 ? -17.238 16.801 -31.241 1.000 17.786 86 GLY A O 1
ATOM 694 N N . LEU A 1 87 ? -19.250 17.631 -30.548 1.000 17.937 87 LEU A N 1
ATOM 695 C CA . LEU A 1 87 ? -20.012 16.829 -31.502 1.000 22.099 87 LEU A CA 1
ATOM 696 C C . LEU A 1 87 ? -20.534 17.704 -32.632 1.000 22.859 87 LEU A C 1
ATOM 697 O O . LEU A 1 87 ? -21.206 18.714 -32.375 1.000 31.213 87 LEU A O 1
ATOM 702 N N . LEU A 1 88 ? -20.276 17.260 -33.861 1.000 22.114 88 LEU A N 1
ATOM 703 C CA . LEU A 1 88 ? -20.902 17.842 -35.033 1.000 21.907 88 LEU A CA 1
ATOM 704 C C . LEU A 1 88 ? -22.250 17.172 -35.286 1.000 21.713 88 LEU A C 1
ATOM 705 O O . LEU A 1 88 ? -23.159 17.809 -35.823 1.000 26.374 88 LEU A O 1
ATOM 710 N N . ASP A 1 89 ? -22.359 15.882 -34.925 1.000 20.917 89 ASP A N 1
ATOM 711 C CA . ASP A 1 89 ? -23.538 15.096 -35.235 1.000 20.503 89 ASP A CA 1
ATOM 712 C C . ASP A 1 89 ? -23.491 13.795 -34.431 1.000 17.982 89 ASP A C 1
ATOM 713 O O . ASP A 1 89 ? -22.436 13.414 -33.950 1.000 18.763 89 ASP A O 1
ATOM 718 N N . VAL A 1 90 ? -24.641 13.150 -34.283 1.000 19.619 90 VAL A N 1
ATOM 719 C CA . VAL A 1 90 ? -24.750 11.851 -33.661 1.000 18.266 90 VAL A CA 1
ATOM 720 C C . VAL A 1 90 ? -25.882 11.134 -34.395 1.000 17.606 90 VAL A C 1
ATOM 721 O O . VAL A 1 90 ? -26.914 11.751 -34.663 1.000 20.201 90 VAL A O 1
ATOM 725 N N . PHE A 1 91 ? -25.692 9.831 -34.682 1.000 17.851 91 PHE A N 1
ATOM 726 C CA . PHE A 1 91 ? -26.717 9.131 -35.443 1.000 18.060 91 PHE A CA 1
ATOM 727 C C . PHE A 1 91 ? -26.667 7.645 -35.143 1.000 17.721 91 PHE A C 1
ATOM 728 O O . PHE A 1 91 ? -25.667 7.158 -34.628 1.000 17.076 91 PHE A O 1
ATOM 736 N N . THR A 1 92 ? -27.768 6.963 -35.470 1.000 18.295 92 THR A N 1
ATOM 737 C CA . THR A 1 92 ? -27.808 5.506 -35.467 1.000 15.946 92 THR A CA 1
ATOM 738 C C . THR A 1 92 ? -28.520 5.107 -36.745 1.000 18.188 92 THR A C 1
ATOM 739 O O . THR A 1 92 ? -29.484 5.772 -37.136 1.000 17.476 92 THR A O 1
ATOM 743 N N . PRO A 1 93 ? -28.118 3.995 -37.392 1.000 17.238 93 PRO A N 1
ATOM 744 C CA . PRO A 1 93 ? -28.894 3.442 -38.500 1.000 18.322 93 PRO A CA 1
ATOM 745 C C . PRO A 1 93 ? -30.221 2.811 -38.079 1.000 17.117 93 PRO A C 1
ATOM 746 O O . PRO A 1 93 ? -31.067 2.557 -38.931 1.000 18.234 93 PRO A O 1
ATOM 750 N N . ALA A 1 94 ? -30.389 2.564 -36.776 1.000 16.604 94 ALA A N 1
ATOM 751 C CA . ALA A 1 94 ? -31.573 1.906 -36.259 1.000 17.549 94 ALA A CA 1
ATOM 752 C C . ALA A 1 94 ? -32.853 2.648 -36.628 1.000 21.327 94 ALA A C 1
ATOM 753 O O . ALA A 1 94 ? -32.902 3.889 -36.599 1.000 21.983 94 ALA A O 1
ATOM 755 N N . SER A 1 95 ? -33.894 1.869 -36.938 1.000 23.144 95 SER A N 1
ATOM 756 C CA . SER A 1 95 ? -35.215 2.369 -37.269 1.000 24.486 95 SER A CA 1
ATOM 757 C C . SER A 1 95 ? -36.133 2.293 -36.058 1.000 24.020 95 SER A C 1
ATOM 758 O O . SER A 1 95 ? -37.223 2.843 -36.080 1.000 28.148 95 SER A O 1
ATOM 761 N N . SER A 1 96 ? -35.710 1.581 -35.012 1.000 21.861 96 SER A N 1
ATOM 762 C CA . SER A 1 96 ? -36.524 1.412 -33.816 1.000 21.295 96 SER A CA 1
ATOM 763 C C . SER A 1 96 ? -35.635 0.924 -32.676 1.000 19.294 96 SER A C 1
ATOM 764 O O . SER A 1 96 ? -34.463 0.636 -32.902 1.000 20.008 96 SER A O 1
ATOM 767 N N . LEU A 1 97 ? -36.197 0.829 -31.465 1.000 19.899 97 LEU A N 1
ATOM 768 C CA . LEU A 1 97 ? -35.434 0.268 -30.361 1.000 20.397 97 LEU A CA 1
ATOM 769 C C . LEU A 1 97 ? -35.051 -1.172 -30.662 1.000 18.626 97 LEU A C 1
ATOM 770 O O . LEU A 1 97 ? -34.033 -1.632 -30.156 1.000 19.843 97 LEU A O 1
ATOM 775 N N . ARG A 1 98 ? -35.894 -1.892 -31.419 1.000 16.878 98 ARG A N 1
ATOM 776 C CA . ARG A 1 98 ? -35.631 -3.296 -31.682 1.000 15.279 98 ARG A CA 1
ATOM 777 C C . ARG A 1 98 ? -34.283 -3.501 -32.352 1.000 15.839 98 ARG A C 1
ATOM 778 O O . ARG A 1 98 ? -33.538 -4.449 -31.977 1.000 16.635 98 ARG A O 1
ATOM 786 N N . ASN A 1 99 ? -33.967 -2.668 -33.358 1.000 15.680 99 ASN A N 1
ATOM 787 C CA . ASN A 1 99 ? -32.711 -2.832 -34.083 1.000 15.548 99 ASN A CA 1
ATOM 788 C C . ASN A 1 99 ? -31.648 -1.809 -33.676 1.000 14.615 99 ASN A C 1
ATOM 789 O O . ASN A 1 99 ? -30.680 -1.615 -34.412 1.000 16.825 99 ASN A O 1
ATOM 794 N N . PHE A 1 100 ? -31.805 -1.226 -32.482 1.000 15.989 100 PHE A N 1
ATOM 795 C CA . PHE A 1 100 ? -30.852 -0.283 -31.940 1.000 15.088 100 PHE A CA 1
ATOM 796 C C . PHE A 1 100 ? -29.720 -1.022 -31.232 1.000 15.298 100 PHE A C 1
ATOM 797 O O . PHE A 1 100 ? -29.905 -1.509 -30.109 1.000 17.203 100 PHE A O 1
ATOM 805 N N . TYR A 1 101 ? -28.570 -1.117 -31.912 1.000 15.163 101 TYR A N 1
ATOM 806 C CA . TYR A 1 101 ? -27.440 -1.887 -31.421 1.000 16.682 101 TYR A CA 1
ATOM 807 C C . TYR A 1 101 ? -26.213 -1.027 -31.165 1.000 16.735 101 TYR A C 1
ATOM 808 O O . TYR A 1 101 ? -25.306 -1.446 -30.446 1.000 19.050 101 TYR A O 1
ATOM 817 N N . ASP A 1 102 ? -26.175 0.160 -31.796 1.000 16.047 102 ASP A N 1
ATOM 818 C CA . ASP A 1 102 ? -24.990 0.993 -31.704 1.000 16.001 102 ASP A CA 1
ATOM 819 C C . ASP A 1 102 ? -25.355 2.384 -32.196 1.000 14.969 102 ASP A C 1
ATOM 820 O O . ASP A 1 102 ? -26.468 2.591 -32.652 1.000 17.383 102 ASP A O 1
ATOM 825 N N . PHE A 1 103 ? -24.377 3.293 -32.145 1.000 15.006 103 PHE A N 1
ATOM 826 C CA . PHE A 1 103 ? -24.554 4.651 -32.636 1.000 14.629 103 PHE A CA 1
ATOM 827 C C . PHE A 1 103 ? -23.177 5.209 -32.965 1.000 15.466 103 PHE A C 1
ATOM 828 O O . PHE A 1 103 ? -22.168 4.572 -32.657 1.000 14.765 103 PHE A O 1
ATOM 836 N N . TYR A 1 104 ? -23.167 6.400 -33.561 1.000 15.280 104 TYR A N 1
ATOM 837 C CA . TYR A 1 104 ? -21.978 6.995 -34.125 1.000 15.096 104 TYR A CA 1
ATOM 838 C C . TYR A 1 104 ? -21.889 8.473 -33.720 1.000 15.659 104 TYR A C 1
ATOM 839 O O . TYR A 1 104 ? -22.897 9.147 -33.719 1.000 16.604 104 TYR A O 1
ATOM 848 N N . LEU A 1 105 ? -20.694 8.893 -33.359 1.000 15.765 105 LEU A N 1
ATOM 849 C CA . LEU A 1 105 ? -20.412 10.284 -32.986 1.000 16.230 105 LEU A CA 1
ATOM 850 C C . LEU A 1 105 ? -19.602 10.893 -34.122 1.000 16.457 105 LEU A C 1
ATOM 851 O O . LEU A 1 105 ? -18.614 10.302 -34.559 1.000 17.208 105 LEU A O 1
ATOM 856 N N . VAL A 1 106 ? -20.013 12.079 -34.586 1.000 15.616 106 VAL A N 1
ATOM 857 C CA . VAL A 1 106 ? -19.248 12.819 -35.593 1.000 15.382 106 VAL A CA 1
ATOM 858 C C . VAL A 1 106 ? -18.598 14.018 -34.910 1.000 15.851 106 VAL A C 1
ATOM 859 O O . VAL A 1 106 ? -19.281 14.743 -34.200 1.000 17.999 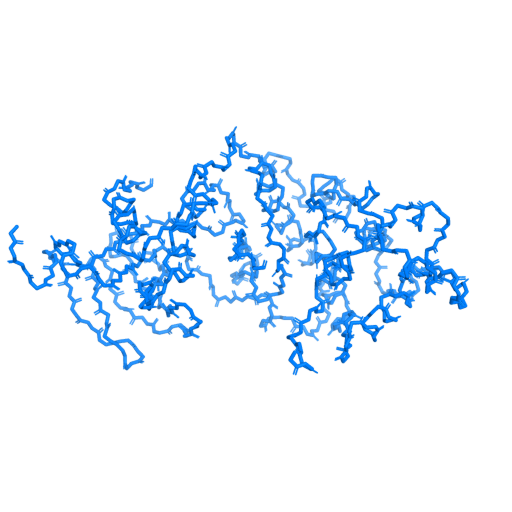106 VAL A O 1
ATOM 863 N N . MET A 1 107 ? -17.289 14.158 -35.102 1.000 17.153 107 MET A N 1
ATOM 864 C CA . MET A 1 107 ? -16.484 15.122 -34.376 1.000 16.817 107 MET A CA 1
ATOM 865 C C . MET A 1 107 ? -15.514 15.757 -35.352 1.000 16.976 107 MET A C 1
ATOM 866 O O . MET A 1 107 ? -15.231 15.226 -36.432 1.000 18.035 107 MET A O 1
ATOM 871 N N . PRO A 1 108 ? -14.958 16.932 -35.002 1.000 18.678 108 PRO A N 1
ATOM 872 C CA . PRO A 1 108 ? -13.882 17.476 -35.803 1.000 18.576 108 PRO A CA 1
ATOM 873 C C . PRO A 1 108 ? -12.740 16.475 -35.947 1.000 18.611 108 PRO A C 1
ATOM 874 O O . PRO A 1 108 ? -12.412 15.798 -34.993 1.000 19.962 108 PRO A O 1
ATOM 878 N N . PHE A 1 109 ? -12.117 16.430 -37.121 1.000 17.453 109 PHE A N 1
ATOM 879 C CA . PHE A 1 109 ? -10.984 15.556 -37.359 1.000 17.227 109 PHE A CA 1
ATOM 880 C C . PHE A 1 109 ? -9.694 16.203 -36.851 1.000 17.580 109 PHE A C 1
ATOM 881 O O . PHE A 1 109 ? -9.399 17.356 -37.219 1.000 21.339 109 PHE A O 1
ATOM 889 N N . MET A 1 110 ? -8.974 15.474 -36.003 1.000 17.641 110 MET A N 1
ATOM 890 C CA . MET A 1 110 ? -7.674 15.882 -35.512 1.000 18.356 110 MET A CA 1
ATOM 891 C C . MET A 1 110 ? -6.653 14.833 -35.947 1.000 18.345 110 MET A C 1
ATOM 892 O O . MET A 1 110 ? -6.792 13.657 -35.623 1.000 22.124 110 MET A O 1
ATOM 897 N N . GLN A 1 111 ? -5.618 15.276 -36.653 1.000 21.281 111 GLN A N 1
ATOM 898 C CA . GLN A 1 111 ? -4.652 14.395 -37.276 1.000 22.864 111 GLN A CA 1
ATOM 899 C C . GLN A 1 111 ? -3.943 13.496 -36.272 1.000 19.344 111 GLN A C 1
ATOM 900 O O . GLN A 1 111 ? -3.727 12.318 -36.578 1.000 23.701 111 GLN A O 1
ATOM 906 N N . THR A 1 112 ? -3.526 14.025 -35.123 1.000 17.718 112 THR A N 1
ATOM 907 C CA . THR A 1 112 ? -2.655 13.243 -34.251 1.000 19.039 112 THR A CA 1
ATOM 908 C C . THR A 1 112 ? -2.938 13.579 -32.785 1.000 17.973 112 THR A C 1
ATOM 909 O O . THR A 1 112 ? -4.005 14.081 -32.464 1.000 16.241 112 THR A O 1
ATOM 913 N N . ASP A 1 113 ? -2.025 13.201 -31.896 1.000 20.262 113 ASP A N 1
ATOM 914 C CA . ASP A 1 113 ? -2.162 13.530 -30.487 1.000 18.213 113 ASP A CA 1
ATOM 915 C C . ASP A 1 113 ? -0.769 13.742 -29.903 1.000 17.494 113 ASP A C 1
ATOM 916 O O . ASP A 1 113 ? 0.234 13.486 -30.585 1.000 18.568 113 ASP A O 1
ATOM 921 N N . LEU A 1 114 ? -0.712 14.280 -28.676 1.000 16.311 114 LEU A N 1
ATOM 922 C CA . LEU A 1 114 ? 0.572 14.678 -28.137 1.000 17.519 114 LEU A CA 1
ATOM 923 C C . LEU A 1 114 ? 1.464 13.469 -27.848 1.000 17.324 114 LEU A C 1
ATOM 924 O O . LEU A 1 114 ? 2.680 13.586 -27.902 1.000 21.634 114 LEU A O 1
ATOM 929 N N . GLN A 1 115 ? 0.891 12.291 -27.570 1.000 15.899 115 GLN A N 1
ATOM 930 C CA A GLN A 1 115 ? 1.728 11.117 -27.326 0.510 17.450 115 GLN A CA 1
ATOM 931 C CA B GLN A 1 115 ? 1.731 11.126 -27.331 0.490 17.207 115 GLN A CA 1
ATOM 932 C C . GLN A 1 115 ? 2.573 10.804 -28.570 1.000 18.863 115 GLN A C 1
ATOM 933 O O . GLN A 1 115 ? 3.781 10.506 -28.502 1.000 23.104 115 GLN A O 1
ATOM 944 N N . LYS A 1 116 ? 1.950 10.917 -29.748 1.000 20.065 116 LYS A N 1
ATOM 945 C CA . LYS A 1 116 ? 2.641 10.622 -30.992 1.000 21.377 116 LYS A CA 1
ATOM 946 C C . LYS A 1 116 ? 3.741 11.625 -31.341 1.000 23.705 116 LYS A C 1
ATOM 947 O O . LYS A 1 116 ? 4.683 11.251 -32.018 1.000 28.491 116 LYS A O 1
ATOM 953 N N . ILE A 1 117 ? 3.623 12.875 -30.896 1.000 23.801 117 ILE A N 1
ATOM 954 C CA . ILE A 1 117 ? 4.550 13.915 -31.324 1.000 25.680 117 ILE A CA 1
ATOM 955 C C . ILE A 1 117 ? 5.527 14.273 -30.212 1.000 22.853 117 ILE A C 1
ATOM 956 O O . ILE A 1 117 ? 6.415 15.076 -30.425 1.000 24.996 117 ILE A O 1
ATOM 961 N N . MET A 1 118 ? 5.414 13.614 -29.055 1.000 22.156 118 MET A N 1
ATOM 962 C CA A MET A 1 118 ? 6.284 13.826 -27.907 0.500 25.539 118 MET A CA 1
ATOM 963 C CA B MET A 1 118 ? 6.323 13.880 -27.951 0.500 23.334 118 MET A CA 1
ATOM 964 C C . MET A 1 118 ? 7.565 12.988 -28.011 1.000 28.360 118 MET A C 1
ATOM 965 O O . MET A 1 118 ? 7.674 12.045 -28.792 1.000 37.717 118 MET A O 1
ATOM 974 N N . GLY A 1 119 ? 8.537 13.312 -27.171 1.000 32.392 119 GLY A N 1
ATOM 975 C CA . GLY A 1 119 ? 9.664 12.420 -26.966 1.000 39.647 119 GLY A CA 1
ATOM 976 C C . GLY A 1 119 ? 10.992 13.126 -27.162 1.000 37.501 119 GLY A C 1
ATOM 977 O O . GLY A 1 119 ? 12.025 12.627 -26.731 1.000 40.386 119 GLY A O 1
ATOM 978 N N . MET A 1 120 ? 10.960 14.269 -27.846 1.000 41.088 120 MET A N 1
ATOM 979 C CA . MET A 1 120 ? 12.125 15.132 -27.877 1.000 42.792 120 MET A CA 1
ATOM 980 C C . MET A 1 120 ? 11.731 16.468 -27.260 1.000 37.367 120 MET A C 1
ATOM 981 O O . MET A 1 120 ? 10.566 16.686 -26.958 1.000 39.263 120 MET A O 1
ATOM 986 N N . GLU A 1 121 ? 12.724 17.338 -27.039 1.000 38.270 121 GLU A N 1
ATOM 987 C CA . GLU A 1 121 ? 12.490 18.642 -26.439 1.000 40.217 121 GLU A CA 1
ATOM 988 C C . GLU A 1 121 ? 11.746 19.522 -27.441 1.000 34.181 121 GLU A C 1
ATOM 989 O O . GLU A 1 121 ? 12.121 19.590 -28.603 1.000 49.519 121 GLU A O 1
ATOM 995 N N . PHE A 1 122 ? 10.668 20.176 -26.996 1.000 40.509 122 PHE A N 1
ATOM 996 C CA . PHE A 1 122 ? 9.921 21.151 -27.798 1.000 29.857 122 PHE A CA 1
ATOM 997 C C . PHE A 1 122 ? 10.487 22.544 -27.560 1.000 26.300 122 PHE A C 1
ATOM 998 O O . PHE A 1 122 ? 11.049 22.751 -26.492 1.000 31.872 122 PHE A O 1
ATOM 1006 N N . SER A 1 123 ? 10.271 23.492 -28.493 1.000 24.229 123 SER A N 1
ATOM 1007 C CA . SER A 1 123 ? 10.590 24.894 -28.231 1.000 23.125 123 SER A CA 1
ATOM 1008 C C . SER A 1 123 ? 9.705 25.392 -27.088 1.000 19.104 123 SER A C 1
ATOM 1009 O O . SER A 1 123 ? 8.576 24.958 -26.974 1.000 19.875 123 SER A O 1
ATOM 1012 N N . GLU A 1 124 ? 10.181 26.363 -26.299 1.000 23.811 124 GLU A N 1
ATOM 1013 C CA . GLU A 1 124 ? 9.306 26.916 -25.274 1.000 22.103 124 GLU A CA 1
ATOM 1014 C C . GLU A 1 124 ? 8.061 27.549 -25.901 1.000 17.250 124 GLU A C 1
ATOM 1015 O O . GLU A 1 124 ? 7.002 27.446 -25.323 1.000 18.118 124 GLU A O 1
ATOM 1021 N N . GLU A 1 125 ? 8.183 28.155 -27.095 1.000 18.909 125 GLU A N 1
ATOM 1022 C CA . GLU A 1 125 ? 7.020 28.747 -27.741 1.000 21.188 125 GLU A CA 1
ATOM 1023 C C . GLU A 1 125 ? 5.938 27.698 -28.015 1.000 17.517 125 GLU A C 1
ATOM 1024 O O . GLU A 1 125 ? 4.732 27.963 -27.819 1.000 17.429 125 GLU A O 1
ATOM 1030 N N . LYS A 1 126 ? 6.363 26.522 -28.518 1.000 17.883 126 LYS A N 1
ATOM 1031 C CA . LYS A 1 126 ? 5.433 25.450 -28.821 1.000 16.668 126 LYS A CA 1
ATOM 1032 C C . LYS A 1 126 ? 4.752 24.959 -27.544 1.000 14.648 126 LYS A C 1
ATOM 1033 O O . LYS A 1 126 ? 3.548 24.701 -27.541 1.000 15.800 126 LYS A O 1
ATOM 1039 N N . ILE A 1 127 ? 5.543 24.833 -26.461 1.000 14.652 127 ILE A N 1
ATOM 1040 C CA . ILE A 1 127 ? 5.010 24.449 -25.161 1.000 14.699 127 ILE A CA 1
ATOM 1041 C C . ILE A 1 127 ? 4.000 25.477 -24.665 1.000 14.483 127 ILE A C 1
ATOM 1042 O O . ILE A 1 127 ? 2.953 25.178 -24.163 1.000 15.602 127 ILE A O 1
ATOM 1047 N N . GLN A 1 128 ? 4.374 26.773 -24.775 1.000 14.305 128 GLN A N 1
ATOM 1048 C CA . GLN A 1 128 ? 3.457 27.815 -24.352 1.000 14.331 128 GLN A CA 1
ATOM 1049 C C . GLN A 1 128 ? 2.112 27.686 -25.057 1.000 14.478 128 GLN A C 1
ATOM 1050 O O . GLN A 1 128 ? 1.065 27.750 -24.433 1.000 14.874 128 GLN A O 1
ATOM 1056 N N . TYR A 1 129 ? 2.151 27.508 -26.379 1.000 14.630 129 TYR A N 1
ATOM 1057 C CA . TYR A 1 129 ? 0.924 27.419 -27.153 1.000 15.328 129 TYR A CA 1
ATOM 1058 C C . TYR A 1 129 ? 0.076 26.206 -26.764 1.000 14.682 129 TYR A C 1
ATOM 1059 O O . TYR A 1 129 ? -1.118 26.310 -26.576 1.000 15.677 129 TYR A O 1
ATOM 1068 N N . LEU A 1 130 ? 0.731 25.028 -26.706 1.000 13.877 130 LEU A N 1
ATOM 1069 C CA . LEU A 1 130 ? -0.016 23.811 -26.420 1.000 13.913 130 LEU A CA 1
ATOM 1070 C C . LEU A 1 130 ? -0.558 23.801 -24.996 1.000 14.090 130 LEU A C 1
ATOM 1071 O O . LEU A 1 130 ? -1.713 23.442 -24.789 1.000 14.047 130 LEU A O 1
ATOM 1076 N N . VAL A 1 131 ? 0.264 24.188 -24.020 1.000 14.869 131 VAL A N 1
ATOM 1077 C CA . VAL A 1 131 ? -0.176 24.190 -22.643 1.000 14.597 131 VAL A CA 1
ATOM 1078 C C . VAL A 1 131 ? -1.279 25.232 -22.419 1.000 11.619 131 VAL A C 1
ATOM 1079 O O . VAL A 1 131 ? -2.204 25.031 -21.664 1.000 14.067 131 VAL A O 1
ATOM 1083 N N . TYR A 1 132 ? -1.126 26.400 -23.093 1.000 13.678 132 TYR A N 1
ATOM 1084 C CA . TYR A 1 132 ? -2.200 27.365 -22.988 1.000 13.514 132 TYR A CA 1
ATOM 1085 C C . TYR A 1 132 ? -3.555 26.811 -23.404 1.000 12.999 132 TYR A C 1
ATOM 1086 O O . TYR A 1 132 ? -4.551 27.014 -22.733 1.000 13.378 132 TYR A O 1
ATOM 1095 N N . GLN A 1 133 ? -3.570 26.082 -24.526 1.000 12.528 133 GLN A N 1
ATOM 1096 C CA . GLN A 1 133 ? -4.811 25.492 -25.014 1.000 11.886 133 GLN A CA 1
ATOM 1097 C C . GLN A 1 133 ? -5.364 24.419 -24.078 1.000 12.157 133 GLN A C 1
ATOM 1098 O O . GLN A 1 133 ? -6.557 24.378 -23.864 1.000 14.152 133 GLN A O 1
ATOM 1104 N N . MET A 1 134 ? -4.469 23.574 -23.543 1.000 12.708 134 MET A N 1
ATOM 1105 C CA . MET A 1 134 ? -4.899 22.584 -22.562 1.000 14.492 134 MET A CA 1
ATOM 1106 C C . MET A 1 134 ? -5.596 23.242 -21.378 1.000 12.323 134 MET A C 1
ATOM 1107 O O . MET A 1 134 ? -6.639 22.828 -20.932 1.000 13.931 134 MET A O 1
ATOM 1112 N N . LEU A 1 135 ? -4.972 24.351 -20.891 1.000 12.967 135 LEU A N 1
ATOM 1113 C CA . LEU A 1 135 ? -5.519 25.004 -19.724 1.000 11.711 135 LEU A CA 1
ATOM 1114 C C . LEU A 1 135 ? -6.852 25.703 -20.004 1.000 12.093 135 LEU A C 1
ATOM 1115 O O . LEU A 1 135 ? -7.689 25.793 -19.124 1.000 14.054 135 LEU A O 1
ATOM 1120 N N . LYS A 1 136 ? -6.991 26.291 -21.204 1.000 12.562 136 LYS A N 1
ATOM 1121 C CA . LYS A 1 136 ? -8.281 26.853 -21.576 1.000 13.225 136 LYS A CA 1
ATOM 1122 C C . LYS A 1 136 ? -9.401 25.809 -21.560 1.000 12.008 136 LYS A C 1
ATOM 1123 O O . LYS A 1 136 ? -10.470 26.019 -21.050 1.000 13.504 136 LYS A O 1
ATOM 1129 N N . GLY A 1 137 ? -9.075 24.630 -22.136 1.000 12.019 137 GLY A N 1
ATOM 1130 C CA . GLY A 1 137 ? -10.081 23.571 -22.161 1.000 14.164 137 GLY A CA 1
ATOM 1131 C C . GLY A 1 137 ? -10.428 23.081 -20.759 1.000 15.490 137 GLY A C 1
ATOM 1132 O O . GLY A 1 137 ? -11.571 22.839 -20.493 1.000 13.620 137 GLY A O 1
ATOM 1133 N N . LEU A 1 138 ? -9.414 22.966 -19.889 1.000 13.651 138 LEU A N 1
ATOM 1134 C CA . LEU A 1 138 ? -9.645 22.578 -18.510 1.000 12.144 138 LEU A CA 1
ATOM 1135 C C . LEU A 1 138 ? -10.459 23.622 -17.754 1.000 12.547 138 LEU A C 1
ATOM 1136 O O . LEU A 1 138 ? -11.363 23.317 -17.016 1.000 13.573 138 LEU A O 1
ATOM 1141 N N . LYS A 1 139 ? -10.076 24.926 -17.937 1.000 12.696 139 LYS A N 1
ATOM 1142 C CA . LYS A 1 139 ? -10.861 25.953 -17.272 1.000 12.838 139 LYS A CA 1
ATOM 1143 C C . LYS A 1 139 ? -12.343 25.794 -17.613 1.000 15.412 139 LYS A C 1
ATOM 1144 O O . LYS A 1 139 ? -13.206 25.922 -16.756 1.000 14.391 139 LYS A O 1
ATOM 1150 N N . TYR A 1 140 ? -12.618 25.554 -18.900 1.000 13.696 140 TYR A N 1
ATOM 1151 C CA . TYR A 1 140 ? -13.976 25.405 -19.358 1.000 13.917 140 TYR A CA 1
ATOM 1152 C C . TYR A 1 140 ? -14.689 24.224 -18.706 1.000 12.995 140 TYR A C 1
ATOM 1153 O O . TYR A 1 140 ? -15.741 24.358 -18.127 1.000 14.055 140 TYR A O 1
ATOM 1162 N N . ILE A 1 141 ? -14.118 23.015 -18.871 1.000 11.844 141 ILE A N 1
ATOM 1163 C CA . ILE A 1 141 ? -14.828 21.872 -18.307 1.000 12.390 141 ILE A CA 1
ATOM 1164 C C . ILE A 1 141 ? -14.942 21.969 -16.789 1.000 12.664 141 ILE A C 1
ATOM 1165 O O . ILE A 1 141 ? -15.982 21.659 -16.227 1.000 13.936 141 ILE A O 1
ATOM 1170 N N . HIS A 1 142 ? -13.886 22.468 -16.133 1.000 14.008 142 HIS A N 1
ATOM 1171 C CA . HIS A 1 142 ? -13.949 22.652 -14.697 1.000 13.202 142 HIS A CA 1
ATOM 1172 C C . HIS A 1 142 ? -15.087 23.595 -14.299 1.000 11.820 142 HIS A C 1
ATOM 1173 O O . HIS A 1 142 ? -15.764 23.373 -13.291 1.000 13.781 142 HIS A O 1
ATOM 1180 N N . SER A 1 143 ? -15.268 24.644 -15.122 1.000 12.553 143 SER A N 1
ATOM 1181 C CA . SER A 1 143 ? -16.345 25.590 -14.848 1.000 12.868 143 SER A CA 1
ATOM 1182 C C . SER A 1 143 ? -17.744 25.006 -14.974 1.000 12.568 143 SER A C 1
ATOM 1183 O O . SER A 1 143 ? -18.683 25.563 -14.420 1.000 14.036 143 SER A O 1
ATOM 1186 N N . ALA A 1 144 ? -17.854 23.865 -15.691 1.000 13.070 144 ALA A N 1
ATOM 1187 C CA . ALA A 1 144 ? -19.101 23.108 -15.801 1.000 12.877 144 ALA A CA 1
ATOM 1188 C C . ALA A 1 144 ? -19.189 22.020 -14.725 1.000 13.410 144 ALA A C 1
ATOM 1189 O O . ALA A 1 144 ? -20.186 21.305 -14.694 1.000 15.776 144 ALA A O 1
ATOM 1191 N N . GLY A 1 145 ? -18.188 21.919 -13.857 1.000 14.646 145 GLY A N 1
ATOM 1192 C CA . GLY A 1 145 ? -18.199 20.931 -12.781 1.000 14.509 145 GLY A CA 1
ATOM 1193 C C . GLY A 1 145 ? -17.621 19.588 -13.194 1.000 14.981 145 GLY A C 1
ATOM 1194 O O . GLY A 1 145 ? -17.911 18.624 -12.514 1.000 17.905 145 GLY A O 1
ATOM 1195 N N . VAL A 1 146 ? -16.843 19.568 -14.260 1.000 14.692 146 VAL A N 1
ATOM 1196 C CA . VAL A 1 146 ? -16.350 18.303 -14.830 1.000 15.224 146 VAL A CA 1
ATOM 1197 C C . VAL A 1 146 ? -14.837 18.321 -14.824 1.000 13.813 146 VAL A C 1
ATOM 1198 O O . VAL A 1 146 ? -14.197 19.238 -15.334 1.000 16.692 146 VAL A O 1
ATOM 1202 N N . VAL A 1 147 ? -14.217 17.274 -14.276 1.000 14.758 147 VAL A N 1
ATOM 1203 C CA . VAL A 1 147 ? -12.786 17.113 -14.326 1.000 14.135 147 VAL A CA 1
ATOM 1204 C C . VAL A 1 147 ? -12.455 16.006 -15.321 1.000 13.048 147 VAL A C 1
ATOM 1205 O O . VAL A 1 147 ? -13.327 15.172 -15.639 1.000 15.380 147 VAL A O 1
ATOM 1209 N N . HIS A 1 148 ? -11.219 16.001 -15.786 1.000 13.662 148 HIS A N 1
ATOM 1210 C CA . HIS A 1 148 ? -10.763 14.904 -16.628 1.000 15.263 148 HIS A CA 1
ATOM 1211 C C . HIS A 1 148 ? -10.418 13.704 -15.742 1.000 16.519 148 HIS A C 1
ATOM 1212 O O . HIS A 1 148 ? -11.014 12.621 -15.927 1.000 20.974 148 HIS A O 1
ATOM 1219 N N . ARG A 1 149 ? -9.387 13.860 -14.901 1.000 17.970 149 ARG A N 1
ATOM 1220 C CA . ARG A 1 149 ? -8.892 12.865 -13.941 1.000 17.793 149 ARG A CA 1
ATOM 1221 C C . ARG A 1 149 ? -7.968 11.842 -14.595 1.000 19.282 149 ARG A C 1
ATOM 1222 O O . ARG A 1 149 ? -7.322 11.092 -13.842 1.000 20.424 149 ARG A O 1
ATOM 1230 N N . ASP A 1 150 ? -7.893 11.798 -15.930 1.000 19.495 150 ASP A N 1
ATOM 1231 C CA . ASP A 1 150 ? -6.931 10.916 -16.580 1.000 16.289 150 ASP A CA 1
ATOM 1232 C C . ASP A 1 150 ? -6.292 11.586 -17.780 1.000 16.506 150 ASP A C 1
ATOM 1233 O O . ASP A 1 150 ? -6.139 11.004 -18.851 1.000 16.999 150 ASP A O 1
ATOM 1238 N N . LEU A 1 151 ? -5.940 12.862 -17.583 1.000 14.010 151 LEU A N 1
ATOM 1239 C CA . LEU A 1 151 ? -5.332 13.611 -18.667 1.000 14.456 151 LEU A CA 1
ATOM 1240 C C . LEU A 1 151 ? -3.927 13.082 -18.923 1.000 14.536 151 LEU A C 1
ATOM 1241 O O . LEU A 1 151 ? -3.153 12.855 -17.992 1.000 15.327 151 LEU A O 1
ATOM 1246 N N . LYS A 1 152 ? -3.605 12.928 -20.201 1.000 13.896 152 LYS A N 1
ATOM 1247 C CA . LYS A 1 152 ? -2.336 12.350 -20.613 1.000 14.318 152 LYS A CA 1
ATOM 1248 C C . LYS A 1 152 ? -2.093 12.762 -22.058 1.000 14.256 152 LYS A C 1
ATOM 1249 O O . LYS A 1 152 ? -3.013 13.188 -22.738 1.000 14.321 152 LYS A O 1
ATOM 1255 N N . PRO A 1 153 ? -0.858 12.654 -22.565 1.000 14.480 153 PRO A N 1
ATOM 1256 C CA . PRO A 1 153 ? -0.582 13.019 -23.947 1.000 14.446 153 PRO A CA 1
ATOM 1257 C C . PRO A 1 153 ? -1.514 12.375 -24.962 1.000 13.153 153 PRO A C 1
ATOM 1258 O O . PRO A 1 153 ? -1.933 13.009 -25.918 1.000 15.219 153 PRO A O 1
ATOM 1262 N N . GLY A 1 154 ? -1.890 11.117 -24.711 1.000 13.886 154 GLY A N 1
ATOM 1263 C CA . GLY A 1 154 ? -2.733 10.414 -25.646 1.000 15.502 154 GLY A CA 1
ATOM 1264 C C . GLY A 1 154 ? -4.160 10.935 -25.753 1.000 14.745 154 GLY A C 1
ATOM 1265 O O . GLY A 1 154 ? -4.845 10.574 -26.701 1.000 19.917 154 GLY A O 1
ATOM 1266 N N . ASN A 1 155 ? -4.653 11.699 -24.756 1.000 14.250 155 ASN A N 1
ATOM 1267 C CA . ASN A 1 155 ? -5.987 12.244 -24.906 1.000 14.418 155 ASN A CA 1
ATOM 1268 C C . ASN A 1 155 ? -5.932 13.753 -25.161 1.000 14.092 155 ASN A C 1
ATOM 1269 O O . ASN A 1 155 ? -6.929 14.428 -24.924 1.000 15.559 155 ASN A O 1
ATOM 1274 N N . LEU A 1 156 ? -4.794 14.214 -25.690 1.000 13.789 156 LEU A N 1
ATOM 1275 C CA . LEU A 1 156 ? -4.687 15.591 -26.167 1.000 14.314 156 LEU A CA 1
ATOM 1276 C C . LEU A 1 156 ? -4.494 15.510 -27.671 1.000 13.731 156 LEU A C 1
ATOM 1277 O O . LEU A 1 156 ? -3.383 15.263 -28.151 1.000 15.482 156 LEU A O 1
ATOM 1282 N N . ALA A 1 157 ? -5.595 15.679 -28.396 1.000 13.869 157 ALA A N 1
ATOM 1283 C CA . ALA A 1 157 ? -5.582 15.676 -29.844 1.000 14.216 157 ALA A CA 1
ATOM 1284 C C . ALA A 1 157 ? -4.963 16.958 -30.382 1.000 14.030 157 ALA A C 1
ATOM 1285 O O . ALA A 1 157 ? -5.237 18.034 -29.841 1.000 14.652 157 ALA A O 1
ATOM 1287 N N . VAL A 1 158 ? -4.165 16.830 -31.442 1.000 14.129 158 VAL A N 1
ATOM 1288 C CA A VAL A 1 158 ? -3.484 17.962 -32.060 0.500 14.280 158 VAL A CA 1
ATOM 1289 C CA B VAL A 1 158 ? -3.477 17.957 -32.058 0.500 15.023 158 VAL A CA 1
ATOM 1290 C C . VAL A 1 158 ? -3.538 17.849 -33.585 1.000 17.627 158 VAL A C 1
ATOM 1291 O O . VAL A 1 158 ? -3.570 16.766 -34.184 1.000 19.250 158 VAL A O 1
ATOM 1298 N N . ASN A 1 159 ? -3.558 19.009 -34.248 1.000 20.337 159 ASN A N 1
ATOM 1299 C CA . ASN A 1 159 ? -3.455 19.021 -35.696 1.000 24.800 159 ASN A CA 1
ATOM 1300 C C . ASN A 1 159 ? -2.073 19.552 -36.080 1.000 26.350 159 ASN A C 1
ATOM 1301 O O . ASN A 1 159 ? -1.237 19.808 -35.219 1.000 25.822 159 ASN A O 1
ATOM 1306 N N . GLU A 1 160 ? -1.805 19.676 -37.382 1.000 32.800 160 GLU A N 1
ATOM 1307 C CA . GLU A 1 160 ? -0.475 20.043 -37.847 1.000 39.343 160 GLU A CA 1
ATOM 1308 C C . GLU A 1 160 ? -0.137 21.482 -37.456 1.000 38.607 160 GLU A C 1
ATOM 1309 O O . GLU A 1 160 ? 1.039 21.828 -37.334 1.000 46.100 160 GLU A O 1
ATOM 1315 N N . ASP A 1 161 ? -1.166 22.312 -37.246 1.000 33.292 161 ASP A N 1
ATOM 1316 C CA . ASP A 1 161 ? -0.985 23.692 -36.820 1.000 35.892 161 ASP A CA 1
ATOM 1317 C C . ASP A 1 161 ? -0.889 23.809 -35.291 1.000 29.300 161 ASP A C 1
ATOM 1318 O O . ASP A 1 161 ? -0.907 24.919 -34.777 1.000 29.315 161 ASP A O 1
ATOM 1323 N N . CYS A 1 162 ? -0.821 22.672 -34.571 1.000 24.106 162 CYS A N 1
ATOM 1324 C CA . CYS A 1 162 ? -0.734 22.606 -33.113 1.000 22.151 162 CYS A CA 1
ATOM 1325 C C . CYS A 1 162 ? -2.007 23.123 -32.432 1.000 19.137 162 CYS A C 1
ATOM 1326 O O . CYS A 1 162 ? -1.956 23.435 -31.253 1.000 19.775 162 CYS A O 1
ATOM 1329 N N . GLU A 1 163 ? -3.147 23.135 -33.142 1.000 18.051 163 GLU A N 1
ATOM 1330 C CA . GLU A 1 163 ? -4.430 23.309 -32.487 1.000 16.748 163 GLU A CA 1
ATOM 1331 C C . GLU A 1 163 ? -4.703 22.053 -31.662 1.000 15.293 163 GLU A C 1
ATOM 1332 O O . GLU A 1 163 ? -4.441 20.964 -32.145 1.000 18.696 163 GLU A O 1
ATOM 1338 N N . LEU A 1 164 ? -5.257 22.217 -30.477 1.000 14.873 164 LEU A N 1
ATOM 1339 C CA . LEU A 1 164 ? -5.408 21.143 -29.523 1.000 12.767 164 LEU A CA 1
ATOM 1340 C C . LEU A 1 164 ? -6.840 21.026 -29.056 1.000 14.028 164 LEU A C 1
ATOM 1341 O O . LEU A 1 164 ? -7.515 22.013 -28.807 1.000 16.063 164 LEU A O 1
ATOM 1346 N N . LYS A 1 165 ? -7.274 19.787 -28.808 1.000 14.129 165 LYS A N 1
ATOM 1347 C CA . LYS A 1 165 ? -8.555 19.503 -28.201 1.000 13.788 165 LYS A CA 1
ATOM 1348 C C . LYS A 1 165 ? -8.409 18.384 -27.185 1.000 12.663 165 LYS A C 1
ATOM 1349 O O . LYS A 1 165 ? -7.716 17.399 -27.460 1.000 14.906 165 LYS A O 1
ATOM 1355 N N . ILE A 1 166 ? -9.056 18.548 -26.048 1.000 12.817 166 ILE A N 1
ATOM 1356 C CA . ILE A 1 166 ? -9.042 17.546 -24.997 1.000 11.905 166 ILE A CA 1
ATOM 1357 C C . ILE A 1 166 ? -10.063 16.464 -25.336 1.000 12.864 166 ILE A C 1
ATOM 1358 O O . ILE A 1 166 ? -11.212 16.776 -25.637 1.000 14.193 166 ILE A O 1
ATOM 1363 N N . LEU A 1 167 ? -9.612 15.194 -25.240 1.000 13.351 167 LEU A N 1
ATOM 1364 C CA . LEU A 1 167 ? -10.481 14.047 -25.465 1.000 12.981 167 LEU A CA 1
ATOM 1365 C C . LEU A 1 167 ? -10.783 13.311 -24.159 1.000 13.785 167 LEU A C 1
ATOM 1366 O O . LEU A 1 167 ? -10.006 13.409 -23.217 1.000 14.831 167 LEU A O 1
ATOM 1371 N N . ASP A 1 168 ? -11.875 12.528 -24.149 1.000 14.284 168 ASP A N 1
ATOM 1372 C CA A ASP A 1 168 ? -12.128 11.515 -23.118 0.470 16.276 168 ASP A CA 1
ATOM 1373 C CA B ASP A 1 168 ? -12.135 11.517 -23.125 0.530 15.829 168 ASP A CA 1
ATOM 1374 C C . ASP A 1 168 ? -12.252 12.096 -21.710 1.000 16.303 168 ASP A C 1
ATOM 1375 O O . ASP A 1 168 ? -11.877 11.490 -20.701 1.000 18.584 168 ASP A O 1
ATOM 1384 N N . PHE A 1 169 ? -12.763 13.340 -21.617 1.000 17.455 169 PHE A N 1
ATOM 1385 C CA . PHE A 1 169 ? -12.962 13.967 -20.330 1.000 20.365 169 PHE A CA 1
ATOM 1386 C C . PHE A 1 169 ? -14.229 13.484 -19.627 1.000 19.776 169 PHE A C 1
ATOM 1387 O O . PHE A 1 169 ? -15.215 13.112 -20.252 1.000 17.325 169 PHE A O 1
ATOM 1395 N N . GLY A 1 170 ? -14.209 13.545 -18.300 1.000 15.374 170 GLY A N 1
ATOM 1396 C CA . GLY A 1 170 ? -15.393 13.276 -17.497 1.000 14.718 170 GLY A CA 1
ATOM 1397 C C . GLY A 1 170 ? -15.782 11.822 -17.323 1.000 17.067 170 GLY A C 1
ATOM 1398 O O . GLY A 1 170 ? -16.846 11.594 -16.782 1.000 18.519 170 GLY A O 1
ATOM 1399 N N . LEU A 1 171 ? -14.914 10.914 -17.770 1.000 18.518 171 LEU A N 1
ATOM 1400 C CA . LEU A 1 171 ? -15.316 9.504 -17.870 1.000 17.454 171 LEU A CA 1
ATOM 1401 C C . LEU A 1 171 ? -14.440 8.578 -17.032 1.000 20.375 171 LEU A C 1
ATOM 1402 O O . LEU A 1 171 ? -14.671 7.388 -17.101 1.000 25.025 171 LEU A O 1
ATOM 1407 N N . ALA A 1 172 ? -13.611 9.083 -16.118 1.000 26.138 172 ALA A N 1
ATOM 1408 C CA . ALA A 1 172 ? -12.708 8.251 -15.322 1.000 30.710 172 ALA A CA 1
ATOM 1409 C C . ALA A 1 172 ? -13.464 7.325 -14.372 1.000 36.948 172 ALA A C 1
ATOM 1410 O O . ALA A 1 172 ? -14.482 7.702 -13.796 1.000 39.887 172 ALA A O 1
ATOM 1412 N N . ARG A 1 173 ? -12.917 6.121 -14.173 1.000 48.587 173 ARG A N 1
ATOM 1413 C CA . ARG A 1 173 ? -13.418 5.189 -13.176 1.000 56.699 173 ARG A CA 1
ATOM 1414 C C . ARG A 1 173 ? -12.711 5.437 -11.838 1.000 62.692 173 ARG A C 1
ATOM 1415 O O . ARG A 1 173 ? -13.377 5.968 -10.925 1.000 69.953 173 ARG A O 1
ATOM 1423 N N . THR A 1 180 ? -4.979 -6.945 -7.820 1.000 62.001 180 THR A N 1
ATOM 1424 C CA . THR A 1 180 ? -4.504 -7.689 -9.026 1.000 67.040 180 THR A CA 1
ATOM 1425 C C . THR A 1 180 ? -2.999 -7.985 -8.953 1.000 63.747 180 THR A C 1
ATOM 1426 O O . THR A 1 180 ? -2.504 -8.868 -9.663 1.000 61.701 180 THR A O 1
ATOM 1430 N N . GLY A 1 181 ? -2.271 -7.210 -8.129 1.000 50.829 181 GLY A N 1
ATOM 1431 C CA . GLY A 1 181 ? -0.817 -7.243 -8.079 1.000 38.869 181 GLY A CA 1
ATOM 1432 C C . GLY A 1 181 ? -0.168 -6.484 -9.236 1.000 47.647 181 GLY A C 1
ATOM 1433 O O . GLY A 1 181 ? 1.056 -6.327 -9.251 1.000 50.761 181 GLY A O 1
ATOM 1434 N N . TYR A 1 182 ? -0.994 -6.025 -10.197 1.000 43.398 182 TYR A N 1
ATOM 1435 C CA . TYR A 1 182 ? -0.524 -5.215 -11.309 1.000 37.850 182 TYR A CA 1
ATOM 1436 C C . TYR A 1 182 ? -1.412 -3.985 -11.457 1.000 38.244 182 TYR A C 1
ATOM 1437 O O . TYR A 1 182 ? -2.586 -4.0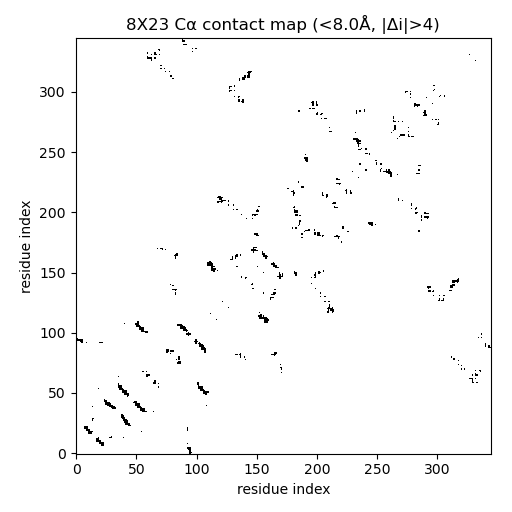06 -11.076 1.000 37.997 182 TYR A O 1
ATOM 1446 N N . VAL A 1 183 ? -0.851 -2.941 -12.069 1.000 31.402 183 VAL A N 1
ATOM 1447 C CA . VAL A 1 183 ? -1.559 -1.690 -12.268 1.000 30.602 183 VAL A CA 1
ATOM 1448 C C . VAL A 1 183 ? -1.162 -1.153 -13.640 1.000 23.675 183 VAL A C 1
ATOM 1449 O O . VAL A 1 183 ? -0.063 -1.398 -14.140 1.000 26.817 183 VAL A O 1
ATOM 1453 N N . VAL A 1 184 ? -2.044 -0.314 -14.186 1.000 25.059 184 VAL A N 1
ATOM 1454 C CA . VAL A 1 184 ? -1.782 0.398 -15.424 1.000 23.273 184 VAL A CA 1
ATOM 1455 C C . VAL A 1 184 ? -0.790 1.519 -15.157 1.000 24.118 184 VAL A C 1
ATOM 1456 O O . VAL A 1 184 ? -0.596 1.876 -13.997 1.000 26.944 184 VAL A O 1
ATOM 1460 N N . THR A 1 185 ? -0.169 2.067 -16.219 1.000 20.152 185 THR A N 1
ATOM 1461 C CA . THR A 1 185 ? 0.680 3.235 -16.057 1.000 21.755 185 THR A CA 1
ATOM 1462 C C . THR A 1 185 ? -0.176 4.406 -15.567 1.000 19.627 185 THR A C 1
ATOM 1463 O O . THR A 1 185 ? -1.326 4.578 -16.017 1.000 19.940 185 THR A O 1
ATOM 1467 N N . ARG A 1 186 ? 0.388 5.187 -14.632 1.000 17.680 186 ARG A N 1
ATOM 1468 C CA . ARG A 1 186 ? -0.312 6.317 -14.029 1.000 18.182 186 ARG A CA 1
ATOM 1469 C C . ARG A 1 186 ? 0.648 7.503 -13.905 1.000 15.521 186 ARG A C 1
ATOM 1470 O O . ARG A 1 186 ? 0.602 8.277 -12.930 1.000 16.329 186 ARG A O 1
ATOM 1478 N N . TRP A 1 187 ? 1.503 7.639 -14.911 1.000 16.633 187 TRP A N 1
ATOM 1479 C CA . TRP A 1 187 ? 2.617 8.565 -14.878 1.000 15.817 187 TRP A CA 1
ATOM 1480 C C . TRP A 1 187 ? 2.135 10.008 -14.700 1.000 13.843 187 TRP A C 1
ATOM 1481 O O . TRP A 1 187 ? 2.900 10.809 -14.180 1.000 15.392 187 TRP A O 1
ATOM 1492 N N . TYR A 1 188 ? 0.920 10.277 -15.160 1.000 15.026 188 TYR A N 1
ATOM 1493 C CA . TYR A 1 188 ? 0.425 11.663 -15.213 1.000 14.724 188 TYR A CA 1
ATOM 1494 C C . TYR A 1 188 ? -0.639 11.895 -14.167 1.000 14.470 188 TYR A C 1
ATOM 1495 O O . TYR A 1 188 ? -1.155 13.022 -14.048 1.000 15.893 188 TYR A O 1
ATOM 1504 N N . ARG A 1 189 ? -0.950 10.916 -13.342 1.000 15.255 189 ARG A N 1
ATOM 1505 C CA . ARG A 1 189 ? -2.037 11.035 -12.398 1.000 17.160 189 ARG A CA 1
ATOM 1506 C C . ARG A 1 189 ? -1.548 11.725 -11.128 1.000 16.731 189 ARG A C 1
ATOM 1507 O O . ARG A 1 189 ? -0.420 11.536 -10.696 1.000 16.630 189 ARG A O 1
ATOM 1515 N N . ALA A 1 190 ? -2.447 12.498 -10.515 1.000 15.360 190 ALA A N 1
ATOM 1516 C CA . ALA A 1 190 ? -2.102 13.225 -9.325 1.000 16.238 190 ALA A CA 1
ATOM 1517 C C . ALA A 1 190 ? -1.840 12.295 -8.157 1.000 14.613 190 ALA A C 1
ATOM 1518 O O . ALA A 1 190 ? -2.530 11.284 -8.018 1.000 15.939 190 ALA A O 1
ATOM 1520 N N . PRO A 1 191 ? -0.871 12.617 -7.280 1.000 17.437 191 PRO A N 1
ATOM 1521 C CA . PRO A 1 191 ? -0.561 11.744 -6.145 1.000 17.111 191 PRO A CA 1
ATOM 1522 C C . PRO A 1 191 ? -1.776 11.473 -5.268 1.000 15.028 191 PRO A C 1
ATOM 1523 O O . PRO A 1 191 ? -1.911 10.390 -4.729 1.000 18.640 191 PRO A O 1
ATOM 1527 N N . GLU A 1 192 ? -2.647 12.459 -5.076 1.000 15.653 192 GLU A N 1
ATOM 1528 C CA . GLU A 1 192 ? -3.776 12.286 -4.177 1.000 15.610 192 GLU A CA 1
ATOM 1529 C C . GLU A 1 192 ? -4.752 11.261 -4.755 1.000 17.038 192 GLU A C 1
ATOM 1530 O O . GLU A 1 192 ? -5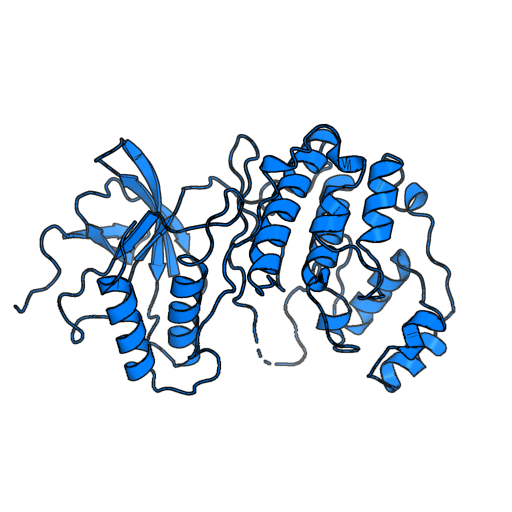.508 10.671 -3.993 1.000 20.699 192 GLU A O 1
ATOM 1536 N N . VAL A 1 193 ? -4.767 11.102 -6.084 1.000 16.641 193 VAL A N 1
ATOM 1537 C CA . VAL A 1 193 ? -5.578 10.070 -6.722 1.000 18.941 193 VAL A CA 1
ATOM 1538 C C . VAL A 1 193 ? -4.923 8.701 -6.546 1.000 19.197 193 VAL A C 1
ATOM 1539 O O . VAL A 1 193 ? -5.591 7.760 -6.133 1.000 25.517 193 VAL A O 1
ATOM 1543 N N . ILE A 1 194 ? -3.624 8.601 -6.831 1.000 20.892 194 ILE A N 1
ATOM 1544 C CA . ILE A 1 194 ? -2.908 7.329 -6.738 1.000 22.636 194 ILE A CA 1
ATOM 1545 C C . ILE A 1 194 ? -2.965 6.800 -5.311 1.000 23.999 194 ILE A C 1
ATOM 1546 O O . ILE A 1 194 ? -3.149 5.591 -5.124 1.000 28.439 194 ILE A O 1
ATOM 1551 N N . LEU A 1 195 ? -2.793 7.672 -4.306 1.000 20.771 195 LEU A N 1
ATOM 1552 C CA . LEU A 1 195 ? -2.622 7.261 -2.919 1.000 20.069 195 LEU A CA 1
ATOM 1553 C C . LEU A 1 195 ? -3.885 7.474 -2.082 1.000 19.138 195 LEU A C 1
ATOM 1554 O O . LEU A 1 195 ? -3.935 7.063 -0.919 1.000 22.197 195 LEU A O 1
ATOM 1559 N N . SER A 1 196 ? -4.904 8.092 -2.690 1.000 19.630 196 SER A N 1
ATOM 1560 C CA . SER A 1 196 ? -6.160 8.433 -2.031 1.000 21.798 196 SER A CA 1
ATOM 1561 C C . SER A 1 196 ? -5.920 8.984 -0.625 1.000 20.309 196 SER A C 1
ATOM 1562 O O . SER A 1 196 ? -6.608 8.622 0.328 1.000 22.347 196 SER A O 1
ATOM 1565 N N . TRP A 1 197 ? -4.957 9.908 -0.504 1.000 18.639 197 TRP A N 1
ATOM 1566 C CA . TRP A 1 197 ? -4.504 10.329 0.820 1.000 18.945 197 TRP A CA 1
ATOM 1567 C C . TRP A 1 197 ? -5.152 11.629 1.261 1.000 19.040 197 TRP A C 1
ATOM 1568 O O . TRP A 1 197 ? -4.966 12.020 2.397 1.000 21.055 197 TRP A O 1
ATOM 1579 N N . MET A 1 198 ? -5.921 12.235 0.351 1.000 20.561 198 MET A N 1
ATOM 1580 C CA . MET A 1 198 ? -6.844 13.329 0.628 1.000 23.198 198 MET A CA 1
ATOM 1581 C C . MET A 1 198 ? -7.751 13.396 -0.593 1.000 20.619 198 MET A C 1
ATOM 1582 O O . MET A 1 198 ? -7.400 12.864 -1.656 1.000 22.755 198 MET A O 1
ATOM 1587 N N . HIS A 1 199 ? -8.910 14.023 -0.459 1.000 28.175 199 HIS A N 1
ATOM 1588 C CA . HIS A 1 199 ? -9.812 14.151 -1.601 1.000 27.032 199 HIS A CA 1
ATOM 1589 C C . HIS A 1 199 ? -9.257 15.166 -2.591 1.000 24.417 199 HIS A C 1
ATOM 1590 O O . HIS A 1 199 ? -8.665 16.161 -2.197 1.000 28.041 199 HIS A O 1
ATOM 1597 N N . TYR A 1 200 ? -9.467 14.868 -3.877 1.000 23.772 200 TYR A N 1
ATOM 1598 C CA . TYR A 1 200 ? -8.995 15.716 -4.936 1.000 20.954 200 TYR A CA 1
ATOM 1599 C C . TYR A 1 200 ? -10.007 16.845 -5.156 1.000 21.075 200 TYR A C 1
ATOM 1600 O O . TYR A 1 200 ? -11.168 16.763 -4.796 1.000 21.787 200 TYR A O 1
ATOM 1609 N N . ASN A 1 201 ? -9.523 17.906 -5.767 1.000 17.495 201 ASN A N 1
ATOM 1610 C CA . ASN A 1 201 ? -10.390 18.947 -6.276 1.000 15.702 201 ASN A CA 1
ATOM 1611 C C . ASN A 1 201 ? -10.070 19.042 -7.767 1.000 16.099 201 ASN A C 1
ATOM 1612 O O . ASN A 1 201 ? -9.494 18.131 -8.334 1.000 17.867 201 ASN A O 1
ATOM 1617 N N . GLN A 1 202 ? -10.407 20.149 -8.425 1.000 15.307 202 GLN A N 1
ATOM 1618 C CA . GLN A 1 202 ? -10.235 20.198 -9.868 1.000 17.278 202 GLN A CA 1
ATOM 1619 C C . GLN A 1 202 ? -8.762 20.302 -10.261 1.000 16.385 202 GLN A C 1
ATOM 1620 O O . GLN A 1 202 ? -8.425 20.045 -11.416 1.000 18.602 202 GLN A O 1
ATOM 1626 N N . THR A 1 203 ? -7.891 20.694 -9.318 1.000 15.084 203 THR A N 1
ATOM 1627 C CA . THR A 1 203 ? -6.469 20.795 -9.607 1.000 14.447 203 THR A CA 1
ATOM 1628 C C . THR A 1 203 ? -5.823 19.432 -9.874 1.000 13.018 203 THR A C 1
ATOM 1629 O O . THR A 1 203 ? -4.658 19.358 -10.216 1.000 12.861 203 THR A O 1
ATOM 1633 N N . VAL A 1 204 ? -6.615 18.366 -9.703 1.000 13.753 204 VAL A N 1
ATOM 1634 C CA . VAL A 1 204 ? -6.156 17.040 -10.082 1.000 14.062 204 VAL A CA 1
ATOM 1635 C C . VAL A 1 204 ? -5.580 17.043 -11.512 1.000 12.296 204 VAL A C 1
ATOM 1636 O O . VAL A 1 204 ? -4.551 16.421 -11.801 1.000 15.584 204 VAL A O 1
ATOM 1640 N N . ASP A 1 205 ? -6.235 17.755 -12.416 1.000 13.261 205 ASP A N 1
ATOM 1641 C CA . ASP A 1 205 ? -5.816 17.828 -13.801 1.000 12.447 205 ASP A CA 1
ATOM 1642 C C . ASP A 1 205 ? -4.585 18.729 -14.020 1.000 11.189 205 ASP A C 1
ATOM 1643 O O . ASP A 1 205 ? -3.864 18.576 -15.006 1.000 13.431 205 ASP A O 1
ATOM 1648 N N . ILE A 1 206 ? -4.360 19.671 -13.098 1.000 11.209 206 ILE A N 1
ATOM 1649 C CA . ILE A 1 206 ? -3.223 20.571 -13.232 1.000 12.533 206 ILE A CA 1
ATOM 1650 C C . ILE A 1 206 ? -1.904 19.868 -12.924 1.000 11.626 206 ILE A C 1
ATOM 1651 O O . ILE A 1 206 ? -0.893 20.130 -13.522 1.000 13.814 206 ILE A O 1
ATOM 1656 N N . TRP A 1 207 ? -1.957 18.877 -12.016 1.000 11.555 207 TRP A N 1
ATOM 1657 C CA . TRP A 1 207 ? -0.790 18.021 -11.822 1.000 11.118 207 TRP A CA 1
ATOM 1658 C C . TRP A 1 207 ? -0.399 17.393 -13.159 1.000 12.313 207 TRP A C 1
ATOM 1659 O O . TRP A 1 207 ? 0.749 17.367 -13.532 1.000 14.174 207 TRP A O 1
ATOM 1670 N N . SER A 1 208 ? -1.419 16.829 -13.825 1.000 12.760 208 SER A N 1
ATOM 1671 C CA . SER A 1 208 ? -1.204 16.182 -15.106 1.000 12.643 208 SER A CA 1
ATOM 1672 C C . SER A 1 208 ? -0.575 17.116 -16.131 1.000 12.068 208 SER A C 1
ATOM 1673 O O . SER A 1 208 ? 0.350 16.760 -16.823 1.000 13.225 208 SER A O 1
ATOM 1676 N N . VAL A 1 209 ? -1.089 18.367 -16.161 1.000 12.574 209 VAL A N 1
ATOM 1677 C CA . VAL A 1 209 ? -0.516 19.331 -17.082 1.000 13.724 209 VAL A CA 1
ATOM 1678 C C . VAL A 1 209 ? 0.954 19.550 -16.741 1.000 13.762 209 VAL A C 1
ATOM 1679 O O . VAL A 1 209 ? 1.767 19.662 -17.626 1.000 13.054 209 VAL A O 1
ATOM 1683 N N . GLY A 1 210 ? 1.277 19.667 -15.455 1.000 14.291 210 GLY A N 1
ATOM 1684 C CA . GLY A 1 210 ? 2.659 19.809 -15.051 1.000 14.677 210 GLY A CA 1
ATOM 1685 C C . GLY A 1 210 ? 3.561 18.692 -15.567 1.000 12.912 210 GLY A C 1
ATOM 1686 O O . GLY A 1 210 ? 4.645 18.918 -16.060 1.000 13.941 210 GLY A O 1
ATOM 1687 N N . CYS A 1 211 ? 3.042 17.459 -15.404 1.000 12.026 211 CYS A N 1
ATOM 1688 C CA . CYS A 1 211 ? 3.814 16.309 -15.860 1.000 13.175 211 CYS A CA 1
ATOM 1689 C C . CYS A 1 211 ? 4.010 16.319 -17.373 1.000 12.962 211 CYS A C 1
ATOM 1690 O O . CYS A 1 211 ? 5.079 16.004 -17.841 1.000 14.503 211 CYS A O 1
ATOM 1693 N N . ILE A 1 212 ? 2.981 16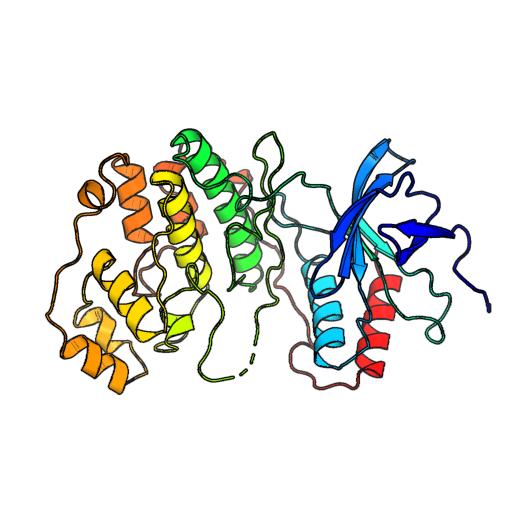.739 -18.124 1.000 12.908 212 ILE A N 1
ATOM 1694 C CA . ILE A 1 212 ? 3.043 16.810 -19.572 1.000 14.290 212 ILE A CA 1
ATOM 1695 C C . ILE A 1 212 ? 4.030 17.887 -20.007 1.000 12.565 212 ILE A C 1
ATOM 1696 O O . ILE A 1 212 ? 4.859 17.706 -20.864 1.000 14.218 212 ILE A O 1
ATOM 1701 N N . MET A 1 213 ? 3.902 19.052 -19.374 1.000 13.498 213 MET A N 1
ATOM 1702 C CA . MET A 1 213 ? 4.783 20.164 -19.697 1.000 14.203 213 MET A CA 1
ATOM 1703 C C . MET A 1 213 ? 6.253 19.825 -19.409 1.000 14.032 213 MET A C 1
ATOM 1704 O O . MET A 1 213 ? 7.136 20.111 -20.215 1.000 14.902 213 MET A O 1
ATOM 1709 N N . ALA A 1 214 ? 6.515 19.159 -18.268 1.000 13.513 214 ALA A N 1
ATOM 1710 C CA . ALA A 1 214 ? 7.872 18.733 -17.953 1.000 14.545 214 ALA A CA 1
ATOM 1711 C C . ALA A 1 214 ? 8.431 17.845 -19.065 1.000 14.333 214 ALA A C 1
ATOM 1712 O O . ALA A 1 214 ? 9.585 17.996 -19.460 1.000 16.972 214 ALA A O 1
ATOM 1714 N N . GLU A 1 215 ? 7.607 16.885 -19.536 1.000 13.792 215 GLU A N 1
ATOM 1715 C CA . GLU A 1 215 ? 8.046 15.947 -20.561 1.000 16.036 215 GLU A CA 1
ATOM 1716 C C . GLU A 1 215 ? 8.307 16.649 -21.896 1.000 16.375 215 GLU A C 1
ATOM 1717 O O . GLU A 1 215 ? 9.198 16.269 -22.640 1.000 17.945 215 GLU A O 1
ATOM 1723 N N . MET A 1 216 ? 7.519 17.700 -22.188 1.000 15.316 216 MET A N 1
ATOM 1724 C CA . MET A 1 216 ? 7.761 18.496 -23.387 1.000 15.866 216 MET A CA 1
ATOM 1725 C C . MET A 1 216 ? 9.098 19.236 -23.279 1.000 16.349 216 MET A C 1
ATOM 1726 O O . MET A 1 216 ? 9.806 19.366 -24.274 1.000 19.308 216 MET A O 1
ATOM 1731 N N . LEU A 1 217 ? 9.423 19.712 -22.064 1.000 16.382 217 LEU A N 1
ATOM 1732 C CA . LEU A 1 217 ? 10.645 20.475 -21.823 1.000 17.671 217 LEU A CA 1
ATOM 1733 C C . LEU A 1 217 ? 11.892 19.596 -21.906 1.000 21.979 217 LEU A C 1
ATOM 1734 O O . LEU A 1 217 ? 12.923 20.052 -22.392 1.000 28.041 217 LEU A O 1
ATOM 1739 N N . THR A 1 218 ? 11.797 18.350 -21.422 1.000 21.004 218 THR A N 1
ATOM 1740 C CA . THR A 1 218 ? 12.974 17.507 -21.252 1.000 23.336 218 THR A CA 1
ATOM 1741 C C . THR A 1 218 ? 13.040 16.366 -22.264 1.000 22.239 218 THR A C 1
ATOM 1742 O O . THR A 1 218 ? 14.120 15.825 -22.486 1.000 28.158 218 THR A O 1
ATOM 1746 N N . GLY A 1 219 ? 11.895 15.979 -22.838 1.000 23.175 219 GLY A N 1
ATOM 1747 C CA . GLY A 1 219 ? 11.808 14.794 -23.685 1.000 25.243 219 GLY A CA 1
ATOM 1748 C C . GLY A 1 219 ? 11.630 13.498 -22.891 1.000 26.422 219 GLY A C 1
ATOM 1749 O O . GLY A 1 219 ? 11.486 12.423 -23.490 1.000 37.232 219 GLY A O 1
ATOM 1750 N N . LYS A 1 220 ? 11.607 13.580 -21.554 1.000 21.892 220 LYS A N 1
ATOM 1751 C CA . LYS A 1 220 ? 11.560 12.387 -20.698 1.000 23.590 220 LYS A CA 1
ATOM 1752 C C . LYS A 1 220 ? 10.307 12.433 -19.825 1.000 18.097 220 LYS A C 1
ATOM 1753 O O . LYS A 1 220 ? 9.930 13.500 -19.335 1.000 19.797 220 LYS A O 1
ATOM 1759 N N . THR A 1 221 ? 9.646 11.289 -19.655 1.000 18.169 221 THR A N 1
ATOM 1760 C CA . THR A 1 221 ? 8.554 11.177 -18.718 1.000 17.407 221 THR A CA 1
ATOM 1761 C C . THR A 1 221 ? 9.071 11.542 -17.329 1.000 16.178 221 THR A C 1
ATOM 1762 O O . THR A 1 221 ? 10.128 11.081 -16.903 1.000 18.512 221 THR A O 1
ATOM 1766 N N . LEU A 1 222 ? 8.339 12.421 -16.640 1.000 16.493 222 LEU A N 1
ATOM 1767 C CA . LEU A 1 222 ? 8.805 12.882 -15.351 1.000 16.708 222 LEU A CA 1
ATOM 1768 C C . LEU A 1 222 ? 8.752 11.791 -14.289 1.000 14.579 222 LEU A C 1
ATOM 1769 O O . LEU A 1 222 ? 9.749 11.593 -13.605 1.000 19.550 222 LEU A O 1
ATOM 1774 N N . PHE A 1 223 ? 7.606 11.102 -14.155 1.000 16.099 223 PHE A N 1
ATOM 1775 C CA . PHE A 1 223 ? 7.393 10.105 -13.109 1.000 16.352 223 PHE A CA 1
ATOM 1776 C C . PHE A 1 223 ? 6.931 8.782 -13.711 1.000 18.114 223 PHE A C 1
ATOM 1777 O O . PHE A 1 223 ? 6.016 8.755 -14.532 1.000 21.913 223 PHE A O 1
ATOM 1785 N N . LYS A 1 224 ? 7.593 7.703 -13.308 1.000 18.410 224 LYS A N 1
ATOM 1786 C CA . LYS A 1 224 ? 7.119 6.366 -13.635 1.000 20.248 224 LYS A CA 1
ATOM 1787 C C . LYS A 1 224 ? 7.005 5.616 -12.315 1.000 22.300 224 LYS A C 1
ATOM 1788 O O . LYS A 1 224 ? 6.708 6.185 -11.283 1.000 29.191 224 LYS A O 1
ATOM 1794 N N . GLY A 1 225 ? 7.274 4.337 -12.321 1.000 23.618 225 GLY A N 1
ATOM 1795 C CA . GLY A 1 225 ? 7.244 3.553 -11.092 1.000 25.171 225 GLY A CA 1
ATOM 1796 C C . GLY A 1 225 ? 6.541 2.229 -11.317 1.000 24.773 225 GLY A C 1
ATOM 1797 O O . GLY A 1 225 ? 5.565 2.170 -12.061 1.000 26.973 225 GLY A O 1
ATOM 1798 N N . LYS A 1 226 ? 7.053 1.199 -10.641 1.000 27.636 226 LYS A N 1
ATOM 1799 C CA . LYS A 1 226 ? 6.543 -0.147 -10.798 1.000 30.244 226 LYS A CA 1
ATOM 1800 C C . LYS A 1 226 ? 5.302 -0.363 -9.935 1.000 30.073 226 LYS A C 1
ATOM 1801 O O . LYS A 1 226 ? 4.514 -1.265 -10.208 1.000 34.400 226 LYS A O 1
ATOM 1807 N N . ASP A 1 227 ? 5.141 0.447 -8.885 1.000 23.716 227 ASP A N 1
ATOM 1808 C CA . ASP A 1 227 ? 4.036 0.299 -7.948 1.000 23.533 227 ASP A CA 1
ATOM 1809 C C . ASP A 1 227 ? 3.822 1.642 -7.272 1.000 19.246 227 ASP A C 1
ATOM 1810 O O . ASP A 1 227 ? 4.617 2.544 -7.536 1.000 21.050 227 ASP A O 1
ATOM 1815 N N . TYR A 1 228 ? 2.754 1.786 -6.467 1.000 22.096 228 TYR A N 1
ATOM 1816 C CA . TYR A 1 228 ? 2.362 3.110 -5.984 1.000 22.228 228 TYR A CA 1
ATOM 1817 C C . TYR A 1 228 ? 3.483 3.722 -5.149 1.000 19.824 228 TYR A C 1
ATOM 1818 O O . TYR A 1 228 ? 3.746 4.929 -5.222 1.000 19.802 228 TYR A O 1
ATOM 1827 N N . LEU A 1 229 ? 4.144 2.913 -4.319 1.000 21.209 229 LEU A N 1
ATOM 1828 C CA . LEU A 1 229 ? 5.158 3.451 -3.425 1.000 20.667 229 LEU A CA 1
ATOM 1829 C C . LEU A 1 229 ? 6.388 3.893 -4.232 1.000 20.235 229 LEU A C 1
ATOM 1830 O O . LEU A 1 229 ? 6.995 4.907 -3.921 1.000 21.569 229 LEU A O 1
ATOM 1835 N N . ASP A 1 230 ? 6.760 3.145 -5.273 1.000 19.498 230 ASP A N 1
ATOM 1836 C CA . ASP A 1 230 ? 7.873 3.515 -6.135 1.000 19.399 230 ASP A CA 1
ATOM 1837 C C . ASP A 1 230 ? 7.554 4.837 -6.829 1.000 19.324 230 ASP A C 1
ATOM 1838 O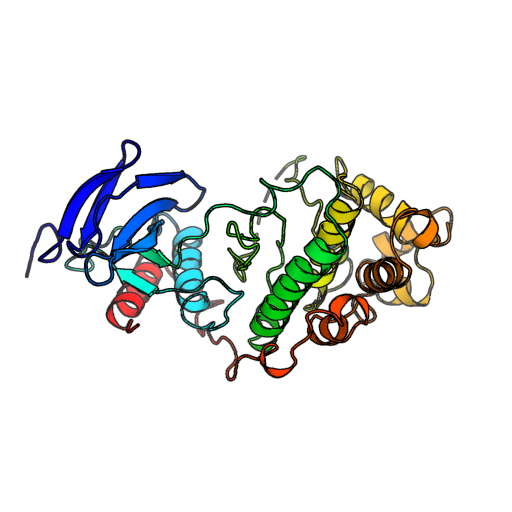 O . ASP A 1 230 ? 8.420 5.696 -6.945 1.000 19.333 230 ASP A O 1
ATOM 1843 N N . GLN A 1 231 ? 6.323 4.966 -7.336 1.000 18.251 231 GLN A N 1
ATOM 1844 C CA . GLN A 1 231 ? 5.949 6.225 -7.981 1.000 16.670 231 GLN A CA 1
ATOM 1845 C C . GLN A 1 231 ? 6.016 7.383 -6.979 1.000 16.479 231 GLN A C 1
ATOM 1846 O O . GLN A 1 231 ? 6.494 8.478 -7.308 1.000 17.199 231 GLN A O 1
ATOM 1852 N N . LEU A 1 232 ? 5.482 7.180 -5.769 1.000 16.251 232 LEU A N 1
ATOM 1853 C CA . LEU A 1 232 ? 5.576 8.193 -4.732 1.000 15.894 232 LEU A CA 1
ATOM 1854 C C . LEU A 1 232 ? 7.033 8.600 -4.500 1.000 14.214 232 LEU A C 1
ATOM 1855 O O . LEU A 1 232 ? 7.337 9.802 -4.387 1.000 15.217 232 LEU A O 1
ATOM 1860 N N . THR A 1 233 ? 7.947 7.634 -4.436 1.000 14.600 233 THR A N 1
ATOM 1861 C CA . THR A 1 233 ? 9.357 7.908 -4.211 1.000 15.159 233 THR A CA 1
ATOM 1862 C C . THR A 1 233 ? 9.863 8.836 -5.325 1.000 16.694 233 THR A C 1
ATOM 1863 O O . THR A 1 233 ? 10.590 9.794 -5.072 1.000 17.379 233 THR A O 1
ATOM 1867 N N . GLN A 1 234 ? 9.498 8.528 -6.566 1.000 15.844 234 GLN A N 1
ATOM 1868 C CA . GLN A 1 234 ? 9.919 9.323 -7.711 1.000 17.242 234 GLN A CA 1
ATOM 1869 C C . GLN A 1 234 ? 9.348 10.739 -7.607 1.000 15.319 234 GLN A C 1
ATOM 1870 O O . GLN A 1 234 ? 10.054 11.702 -7.881 1.000 16.795 234 GLN A O 1
ATOM 1876 N N . ILE A 1 235 ? 8.083 10.846 -7.183 1.000 14.236 235 ILE A N 1
ATOM 1877 C CA . ILE A 1 235 ? 7.439 12.157 -7.054 1.000 14.967 235 ILE A CA 1
ATOM 1878 C C . ILE A 1 235 ? 8.167 12.965 -5.990 1.000 14.306 235 ILE A C 1
ATOM 1879 O O . ILE A 1 235 ? 8.439 14.160 -6.215 1.000 15.696 235 ILE A O 1
ATOM 1884 N N . LEU A 1 236 ? 8.477 12.356 -4.857 1.000 14.443 236 LEU A N 1
ATOM 1885 C CA . LEU A 1 236 ? 9.074 13.114 -3.765 1.000 14.379 236 LEU A CA 1
ATOM 1886 C C . LEU A 1 236 ? 10.490 13.576 -4.079 1.000 14.947 236 LEU A C 1
ATOM 1887 O O . LEU A 1 236 ? 10.933 14.596 -3.517 1.000 18.915 236 LEU A O 1
ATOM 1892 N N . LYS A 1 237 ? 11.173 12.898 -5.006 1.000 16.763 237 LYS A N 1
ATOM 1893 C CA . LYS A 1 237 ? 12.485 13.330 -5.453 1.000 20.203 237 LYS A CA 1
ATOM 1894 C C . LYS A 1 237 ? 12.366 14.712 -6.098 1.000 20.583 237 LYS A C 1
ATOM 1895 O O . LYS A 1 237 ? 13.314 15.480 -6.076 1.000 27.329 237 LYS A O 1
ATOM 1901 N N . VAL A 1 238 ? 11.208 15.002 -6.690 1.000 19.447 238 VAL A N 1
ATOM 1902 C CA . VAL A 1 238 ? 10.972 16.279 -7.345 1.000 18.812 238 VAL A CA 1
ATOM 1903 C C . VAL A 1 238 ? 10.342 17.266 -6.359 1.000 18.258 238 VAL A C 1
ATOM 1904 O O . VAL A 1 238 ? 10.786 18.408 -6.260 1.000 23.484 238 VAL A O 1
ATOM 1908 N N . THR A 1 239 ? 9.290 16.852 -5.660 1.000 16.053 239 THR A N 1
ATOM 1909 C CA . THR A 1 239 ? 8.496 17.780 -4.864 1.000 16.740 239 THR A CA 1
ATOM 1910 C C . THR A 1 239 ? 9.161 18.107 -3.528 1.000 16.428 239 THR A C 1
ATOM 1911 O O . THR A 1 239 ? 8.790 19.104 -2.876 1.000 17.421 239 THR A O 1
ATOM 1915 N N . GLY A 1 240 ? 10.078 17.243 -3.095 1.000 16.330 240 GLY A N 1
ATOM 1916 C CA . GLY A 1 240 ? 10.545 17.275 -1.731 1.000 15.524 240 GLY A CA 1
ATOM 1917 C C . GLY A 1 240 ? 9.596 16.497 -0.844 1.000 15.919 240 GLY A C 1
ATOM 1918 O O . GLY A 1 240 ? 8.432 16.300 -1.205 1.000 16.265 240 GLY A O 1
ATOM 1919 N N . VAL A 1 241 ? 10.084 16.112 0.328 1.000 17.920 241 VAL A N 1
ATOM 1920 C CA . VAL A 1 241 ? 9.214 15.497 1.321 1.000 16.153 241 VAL A CA 1
ATOM 1921 C C . VAL A 1 241 ? 8.439 16.618 2.002 1.000 17.919 241 VAL A C 1
ATOM 1922 O O . VAL A 1 241 ? 9.063 17.508 2.573 1.000 22.248 241 VAL A O 1
ATOM 1926 N N . PRO A 1 242 ? 7.088 16.612 1.932 1.000 17.800 242 PRO A N 1
ATOM 1927 C CA . PRO A 1 242 ? 6.304 17.727 2.448 1.000 18.754 242 PRO A CA 1
ATOM 1928 C C . PRO A 1 242 ? 6.339 17.722 3.963 1.000 22.016 242 PRO A C 1
ATOM 1929 O O . PRO A 1 242 ? 6.507 16.666 4.590 1.000 23.515 242 PRO A O 1
ATOM 1933 N N . GLY A 1 243 ? 6.171 18.919 4.519 1.000 27.686 243 GLY A N 1
ATOM 1934 C CA . GLY A 1 243 ? 6.232 19.120 5.949 1.000 32.814 243 GLY A CA 1
ATOM 1935 C C . GLY A 1 243 ? 4.843 19.203 6.574 1.000 31.871 243 GLY A C 1
ATOM 1936 O O . GLY A 1 243 ? 3.848 18.737 6.018 1.000 27.646 243 GLY A O 1
ATOM 1937 N N . THR A 1 244 ? 4.806 19.922 7.695 1.000 34.592 244 THR A N 1
ATOM 1938 C CA . THR A 1 244 ? 3.700 19.927 8.618 1.000 35.255 244 THR A CA 1
ATOM 1939 C C . THR A 1 244 ? 2.437 20.469 7.956 1.000 25.665 244 THR A C 1
ATOM 1940 O O . THR A 1 244 ? 1.351 19.985 8.237 1.000 29.479 244 THR A O 1
ATOM 1944 N N . GLU A 1 245 ? 2.549 21.556 7.170 1.000 29.175 245 GLU A N 1
ATOM 1945 C CA . GLU A 1 245 ? 1.320 22.167 6.682 1.000 31.318 245 GLU A CA 1
ATOM 1946 C C . GLU A 1 245 ? 0.567 21.157 5.818 1.000 29.436 245 GLU A C 1
ATOM 1947 O O . GLU A 1 245 ? -0.659 21.076 5.876 1.000 38.883 245 GLU A O 1
ATOM 1953 N N . PHE A 1 246 ? 1.309 20.367 5.039 1.000 23.249 246 PHE A N 1
ATOM 1954 C CA . PHE A 1 246 ? 0.691 19.405 4.134 1.000 21.736 246 PHE A CA 1
ATOM 1955 C C . PHE A 1 246 ? 0.254 18.137 4.871 1.000 21.120 246 PHE A C 1
ATOM 1956 O O . PHE A 1 246 ? -0.858 17.657 4.658 1.000 21.792 246 PHE A O 1
ATOM 1964 N N . VAL A 1 247 ? 1.114 17.567 5.715 1.000 22.482 247 VAL A N 1
ATOM 1965 C CA . VAL A 1 247 ? 0.795 16.249 6.265 1.000 24.491 247 VAL A CA 1
ATOM 1966 C C . VAL A 1 247 ? -0.424 16.343 7.176 1.000 23.855 247 VAL A C 1
ATOM 1967 O O . VAL A 1 247 ? -1.157 15.380 7.315 1.000 25.180 247 VAL A O 1
ATOM 1971 N N . GLN A 1 248 ? -0.670 17.522 7.765 1.000 25.034 248 GLN A N 1
ATOM 1972 C CA . GLN A 1 248 ? -1.839 17.716 8.601 1.000 26.444 248 GLN A CA 1
ATOM 1973 C C . GLN A 1 248 ? -3.136 17.521 7.807 1.000 26.043 248 GLN A C 1
ATOM 1974 O O . GLN A 1 248 ? -4.182 17.239 8.395 1.000 30.358 248 GLN A O 1
ATOM 1980 N N . LYS A 1 249 ? -3.075 17.691 6.479 1.000 24.039 249 LYS A N 1
ATOM 1981 C CA . LYS A 1 249 ? -4.255 17.652 5.628 1.000 23.427 249 LYS A CA 1
ATOM 1982 C C . LYS A 1 249 ? -4.594 16.240 5.162 1.000 21.125 249 LYS A C 1
ATOM 1983 O O . LYS A 1 249 ? -5.642 16.039 4.555 1.000 25.738 249 LYS A O 1
ATOM 1989 N N . LEU A 1 250 ? -3.698 15.277 5.385 1.000 24.902 250 LEU A N 1
ATOM 1990 C CA . LEU A 1 250 ? -3.918 13.928 4.882 1.000 23.221 250 LEU A CA 1
ATOM 1991 C C . LEU A 1 250 ? -5.009 13.234 5.687 1.000 23.624 250 LEU A C 1
ATOM 1992 O O . LEU A 1 250 ? -5.064 13.387 6.907 1.000 30.444 250 LEU A O 1
ATOM 1997 N N . ASN A 1 251 ? -5.852 12.446 5.007 1.000 21.759 251 ASN A N 1
ATOM 1998 C CA . ASN A 1 251 ? -6.876 11.661 5.690 1.000 23.927 251 ASN A CA 1
ATOM 1999 C C . ASN A 1 251 ? -6.377 10.237 5.914 1.000 22.956 251 ASN A C 1
ATOM 2000 O O . ASN A 1 251 ? -7.071 9.421 6.527 1.000 32.717 251 ASN A O 1
ATOM 2005 N N . ASP A 1 252 ? -5.174 9.936 5.426 1.000 22.380 252 ASP A N 1
ATOM 2006 C CA . ASP A 1 252 ? -4.596 8.594 5.540 1.000 20.813 252 ASP A CA 1
ATOM 2007 C C . ASP A 1 252 ? -3.458 8.655 6.560 1.000 17.745 252 ASP A C 1
ATOM 2008 O O . ASP A 1 252 ? -2.377 9.155 6.244 1.000 19.795 252 ASP A O 1
ATOM 2013 N N . LYS A 1 253 ? -3.733 8.214 7.796 1.000 20.086 253 LYS A N 1
ATOM 2014 C CA . LYS A 1 253 ? -2.804 8.349 8.910 1.000 20.079 253 LYS A CA 1
ATOM 2015 C C . LYS A 1 253 ? -1.524 7.548 8.684 1.000 19.180 253 LYS A C 1
ATOM 2016 O O . LYS A 1 253 ? -0.453 7.979 9.097 1.000 20.605 253 LYS A O 1
ATOM 2022 N N . ALA A 1 254 ? -1.626 6.351 8.085 1.000 19.090 254 ALA A N 1
ATOM 2023 C CA . ALA A 1 254 ? -0.444 5.563 7.778 1.000 18.908 254 ALA A CA 1
ATOM 2024 C C . ALA A 1 254 ? 0.426 6.241 6.737 1.000 16.375 254 ALA A C 1
ATOM 2025 O O . ALA A 1 254 ? 1.642 6.164 6.804 1.000 18.023 254 ALA A O 1
ATOM 2027 N N . ALA A 1 255 ? -0.214 6.925 5.776 1.000 17.196 255 ALA A N 1
ATOM 2028 C CA . ALA A 1 255 ? 0.555 7.645 4.772 1.000 16.729 255 ALA A CA 1
ATOM 2029 C C . ALA A 1 255 ? 1.271 8.821 5.431 1.000 16.333 255 ALA A C 1
ATOM 2030 O O . ALA A 1 255 ? 2.427 9.078 5.129 1.000 17.083 255 ALA A O 1
ATOM 2032 N N . LYS A 1 256 ? 0.566 9.535 6.324 1.000 16.483 256 LYS A N 1
ATOM 2033 C CA . LYS A 1 256 ? 1.179 10.620 7.076 1.000 18.691 256 LYS A CA 1
ATOM 2034 C C . LYS A 1 256 ? 2.400 10.139 7.842 1.000 16.079 256 LYS A C 1
ATOM 2035 O O . LYS A 1 256 ? 3.455 10.762 7.791 1.000 17.866 256 LYS A O 1
ATOM 2041 N N . SER A 1 257 ? 2.260 9.006 8.534 1.000 15.919 257 SER A N 1
ATOM 2042 C CA . SER A 1 257 ? 3.349 8.444 9.321 1.000 17.602 257 SER A CA 1
ATOM 2043 C C . SER A 1 257 ? 4.535 8.100 8.424 1.000 16.355 257 SER A C 1
ATOM 2044 O O . SER A 1 257 ? 5.680 8.353 8.784 1.000 17.425 257 SER A O 1
ATOM 2047 N N . TYR A 1 258 ? 4.240 7.503 7.254 1.000 16.428 258 TYR A N 1
ATOM 2048 C CA . TYR A 1 258 ? 5.272 7.142 6.301 1.000 15.800 258 TYR A CA 1
ATOM 2049 C C . TYR A 1 258 ? 6.064 8.373 5.892 1.000 16.939 258 TYR A C 1
ATOM 2050 O O . TYR A 1 258 ? 7.282 8.368 5.894 1.000 17.882 258 TYR A O 1
ATOM 2059 N N . ILE A 1 259 ? 5.336 9.441 5.547 1.000 16.303 259 ILE A N 1
ATOM 2060 C CA . ILE A 1 259 ? 5.997 10.666 5.116 1.000 15.927 259 ILE A CA 1
ATOM 2061 C C . ILE A 1 259 ? 6.848 11.248 6.250 1.000 15.646 259 ILE A C 1
ATOM 2062 O O . ILE A 1 259 ? 7.989 11.648 6.021 1.000 17.087 259 ILE A O 1
ATOM 2067 N N . GLN A 1 260 ? 6.297 11.270 7.474 1.000 16.221 260 GLN A N 1
ATOM 2068 C CA . GLN A 1 260 ?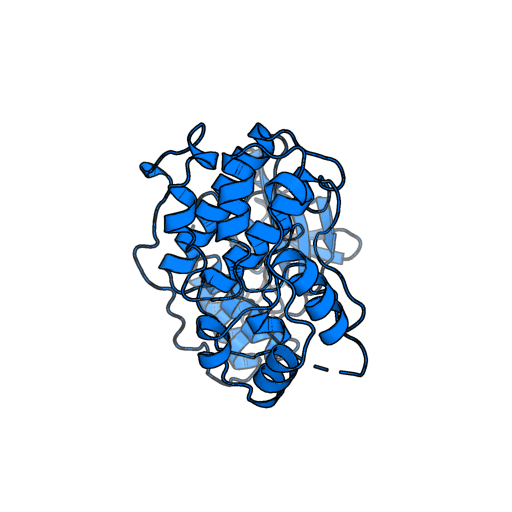 7.014 11.841 8.613 1.000 16.236 260 GLN A CA 1
ATOM 2069 C C . GLN A 1 260 ? 8.222 10.990 9.001 1.000 15.850 260 GLN A C 1
ATOM 2070 O O . GLN A 1 260 ? 9.113 11.462 9.694 1.000 19.804 260 GLN A O 1
ATOM 2076 N N . SER A 1 261 ? 8.255 9.735 8.536 1.000 17.004 261 SER A N 1
ATOM 2077 C CA . SER A 1 261 ? 9.327 8.805 8.890 1.000 16.447 261 SER A CA 1
ATOM 2078 C C . SER A 1 261 ? 10.442 8.787 7.838 1.000 16.299 261 SER A C 1
ATOM 2079 O O . SER A 1 261 ? 11.514 8.228 8.074 1.000 19.199 261 SER A O 1
ATOM 2082 N N . LEU A 1 262 ? 10.184 9.374 6.658 1.000 16.934 262 LEU A N 1
ATOM 2083 C CA . LEU A 1 262 ? 11.177 9.438 5.598 1.000 16.811 262 LEU A CA 1
ATOM 2084 C C . LEU A 1 262 ? 12.334 10.360 5.961 1.000 16.741 262 LEU A C 1
ATOM 2085 O O . LEU A 1 262 ? 12.195 11.211 6.830 1.000 20.736 262 LEU A O 1
ATOM 2090 N N . PRO A 1 263 ? 13.502 10.206 5.296 1.000 18.670 263 PRO A N 1
ATOM 2091 C CA . PRO A 1 263 ? 14.492 11.276 5.254 1.000 21.702 263 PRO A CA 1
ATOM 2092 C C . PRO A 1 263 ? 13.755 12.508 4.752 1.000 21.699 263 PRO A C 1
ATOM 2093 O O . PRO A 1 263 ? 13.099 12.431 3.719 1.000 20.503 263 PRO A O 1
ATOM 2097 N N . GLN A 1 264 ? 13.846 13.607 5.504 1.000 22.692 264 GLN A N 1
ATOM 2098 C CA . GLN A 1 264 ? 13.090 14.811 5.206 1.000 23.434 264 GLN A CA 1
ATOM 2099 C C . GLN A 1 264 ? 13.827 15.663 4.178 1.000 25.887 264 GLN A C 1
ATOM 2100 O O . GLN A 1 264 ? 14.309 16.747 4.497 1.000 29.554 264 GLN A O 1
ATOM 2106 N N . THR A 1 265 ? 13.849 15.188 2.929 1.000 23.439 265 THR A N 1
ATOM 2107 C CA . THR A 1 265 ? 14.629 15.808 1.869 1.000 23.953 265 THR A CA 1
ATOM 2108 C C . THR A 1 265 ? 13.894 17.025 1.312 1.000 21.948 265 THR A C 1
ATOM 2109 O O . THR A 1 265 ? 12.753 16.939 0.887 1.000 21.654 265 THR A O 1
ATOM 2113 N N . PRO A 1 266 ? 14.538 18.204 1.308 1.000 25.355 266 PRO A N 1
ATOM 2114 C CA . PRO A 1 266 ? 13.907 19.419 0.788 1.000 25.637 266 PRO A CA 1
ATOM 2115 C C . PRO A 1 266 ? 13.627 19.353 -0.706 1.000 26.148 266 PRO A C 1
ATOM 2116 O O . PRO A 1 266 ? 14.257 18.609 -1.440 1.000 27.626 266 PRO A O 1
ATOM 2120 N N . ARG A 1 267 ? 12.654 20.146 -1.139 1.000 25.940 267 ARG A N 1
ATOM 2121 C CA . ARG A 1 267 ? 12.347 20.321 -2.546 1.000 26.910 267 ARG A CA 1
ATOM 2122 C C . ARG A 1 267 ? 13.561 20.873 -3.283 1.000 28.575 267 ARG A C 1
ATOM 2123 O O . ARG A 1 267 ? 14.241 21.766 -2.780 1.000 39.716 267 ARG A O 1
ATOM 2131 N N . LYS A 1 268 ? 13.787 20.350 -4.486 1.000 34.282 268 LYS A N 1
ATOM 2132 C CA . LYS A 1 268 ? 14.863 20.812 -5.349 1.000 38.088 268 LYS A CA 1
ATOM 2133 C C . LYS A 1 268 ? 14.478 22.111 -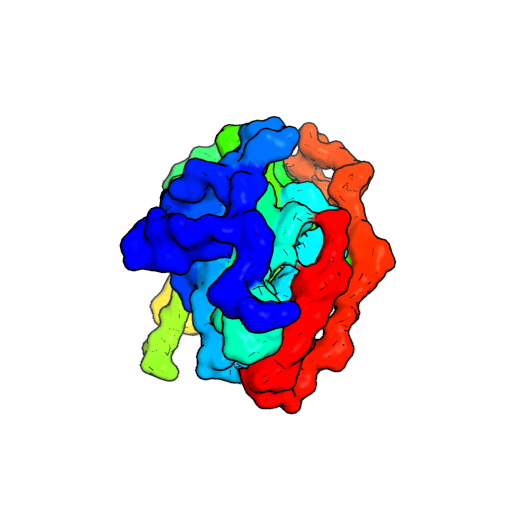6.029 1.000 33.449 268 LYS A C 1
ATOM 2134 O O . LYS A 1 268 ? 13.301 22.389 -6.221 1.000 31.840 268 LYS A O 1
ATOM 2140 N N . ASP A 1 269 ? 15.493 22.894 -6.370 1.000 34.281 269 ASP A N 1
ATOM 2141 C CA . ASP A 1 269 ? 15.295 24.094 -7.161 1.000 33.275 269 ASP A CA 1
ATOM 2142 C C . ASP A 1 269 ? 14.897 23.652 -8.564 1.000 31.812 269 ASP A C 1
ATOM 2143 O O . ASP A 1 269 ? 15.638 22.939 -9.236 1.000 28.455 269 ASP A O 1
ATOM 2148 N N . PHE A 1 270 ? 13.751 24.138 -9.049 1.000 33.753 270 PHE A N 1
ATOM 2149 C CA . PHE A 1 270 ? 13.260 23.651 -10.329 1.000 24.713 270 PHE A CA 1
ATOM 2150 C C . PHE A 1 270 ? 14.135 24.122 -11.486 1.000 20.849 270 PHE A C 1
ATOM 2151 O O . PHE A 1 270 ? 14.111 23.551 -12.583 1.000 27.753 270 PHE A O 1
ATOM 2159 N N . THR A 1 271 ? 14.902 25.191 -11.248 1.000 23.436 271 THR A N 1
ATOM 2160 C CA . THR A 1 271 ? 15.785 25.703 -12.281 1.000 24.552 271 THR A CA 1
ATOM 2161 C C . THR A 1 271 ? 16.972 24.771 -12.463 1.000 27.761 271 THR A C 1
ATOM 2162 O O . THR A 1 271 ? 17.603 24.810 -13.519 1.000 29.208 271 THR A O 1
ATOM 2166 N N . GLN A 1 272 ? 17.259 23.957 -11.435 1.000 27.904 272 GLN A N 1
ATOM 2167 C CA . GLN A 1 272 ? 18.315 22.969 -11.518 1.000 31.226 272 GLN A CA 1
ATOM 2168 C C . GLN A 1 272 ? 17.713 21.635 -11.959 1.000 33.498 272 GLN A C 1
ATOM 2169 O O . GLN A 1 272 ? 18.323 20.951 -12.791 1.000 32.065 272 GLN A O 1
ATOM 2175 N N . LEU A 1 273 ? 16.494 21.307 -11.476 1.000 29.366 273 LEU A N 1
ATOM 2176 C CA . LEU A 1 273 ? 15.816 20.100 -11.943 1.000 31.311 273 LEU A CA 1
ATOM 2177 C C . LEU A 1 273 ? 15.546 20.185 -13.448 1.000 29.325 273 LEU A C 1
ATOM 2178 O O . LEU A 1 273 ? 15.627 19.188 -14.163 1.000 33.673 273 LEU A O 1
ATOM 2183 N N . PHE A 1 274 ? 15.182 21.383 -13.917 1.000 30.527 274 PHE A N 1
ATOM 2184 C CA . PHE A 1 274 ? 14.917 21.648 -15.322 1.000 27.646 274 PHE A CA 1
ATOM 2185 C C . PHE A 1 274 ? 15.925 22.694 -15.791 1.000 28.921 274 PHE A C 1
ATOM 2186 O O . PHE A 1 274 ? 15.579 23.872 -15.977 1.000 30.455 274 PHE A O 1
ATOM 2194 N N . PRO A 1 275 ? 17.190 22.285 -16.013 1.000 29.971 275 PRO A N 1
ATOM 2195 C CA . PRO A 1 275 ? 18.285 23.231 -16.218 1.000 34.559 275 PRO A CA 1
ATOM 2196 C C . PRO A 1 275 ? 18.260 24.074 -17.491 1.000 35.999 275 PRO A C 1
ATOM 2197 O O . PRO A 1 275 ? 19.082 24.970 -17.628 1.000 39.439 275 PRO A O 1
ATOM 2201 N N . ARG A 1 276 ? 17.370 23.761 -18.435 1.000 31.158 276 ARG A N 1
ATOM 2202 C CA . ARG A 1 276 ? 17.303 24.517 -19.669 1.000 37.433 276 ARG A CA 1
ATOM 2203 C C . ARG A 1 276 ? 15.997 25.307 -19.715 1.000 34.686 276 ARG A C 1
ATOM 2204 O O . ARG A 1 276 ? 15.770 26.037 -20.681 1.000 36.955 276 ARG A O 1
ATOM 2212 N N . ALA A 1 277 ? 15.162 25.179 -18.664 1.000 28.479 277 ALA A N 1
ATOM 2213 C CA . ALA A 1 277 ? 13.895 25.901 -18.603 1.000 27.508 277 ALA A CA 1
ATOM 2214 C C . ALA A 1 277 ? 14.108 27.382 -18.282 1.000 21.849 277 ALA A C 1
ATOM 2215 O O . ALA A 1 277 ? 14.956 27.734 -17.481 1.000 23.624 277 ALA A O 1
ATOM 2217 N N . SER A 1 278 ? 13.279 28.237 -18.879 1.000 19.821 278 SER A N 1
ATOM 2218 C CA . SER A 1 278 ? 13.278 29.662 -18.555 1.000 19.656 278 SER A CA 1
ATOM 2219 C C . SER A 1 278 ? 12.815 29.817 -17.114 1.000 18.087 278 SER A C 1
ATOM 2220 O O . SER A 1 278 ? 12.148 28.932 -16.563 1.000 19.672 278 SER A O 1
ATOM 2223 N N . PRO A 1 279 ? 13.104 30.956 -16.456 1.000 19.051 279 PRO A N 1
ATOM 2224 C CA . PRO A 1 279 ? 12.547 31.219 -15.132 1.000 18.393 279 PRO A CA 1
ATOM 2225 C C . PRO A 1 279 ? 11.038 31.081 -15.058 1.000 16.579 279 PRO A C 1
ATOM 2226 O O . PRO A 1 279 ? 10.535 30.488 -14.104 1.000 18.083 279 PRO A O 1
ATOM 2230 N N . GLN A 1 280 ? 10.320 31.613 -16.058 1.000 16.207 280 GLN A N 1
ATOM 2231 C CA . GLN A 1 280 ? 8.866 31.535 -16.066 1.000 16.640 280 GLN A CA 1
ATOM 2232 C C . GLN A 1 280 ? 8.388 30.075 -16.181 1.000 15.098 280 GLN A C 1
ATOM 2233 O O . GLN A 1 280 ? 7.419 29.730 -15.550 1.000 16.387 280 GLN A O 1
ATOM 2239 N N . ALA A 1 281 ? 9.057 29.299 -17.025 1.000 16.029 281 ALA A N 1
ATOM 2240 C CA . ALA A 1 281 ? 8.644 27.903 -17.166 1.000 16.134 281 ALA A CA 1
ATOM 2241 C C . ALA A 1 281 ? 8.853 27.157 -15.858 1.000 15.313 281 ALA A C 1
ATOM 2242 O O . ALA A 1 281 ? 7.973 26.406 -15.439 1.000 16.436 281 ALA A O 1
ATOM 2244 N N . ALA A 1 282 ? 10.010 27.336 -15.241 1.000 16.192 282 ALA A N 1
ATOM 2245 C CA . ALA A 1 282 ? 10.315 26.666 -13.992 1.000 16.084 282 ALA A CA 1
ATOM 2246 C C . ALA A 1 282 ? 9.333 27.081 -12.902 1.000 15.376 282 ALA A C 1
ATOM 2247 O O . ALA A 1 282 ? 8.898 26.262 -12.116 1.000 16.931 282 ALA A O 1
ATOM 2249 N N . ASP A 1 283 ? 8.971 28.371 -12.859 1.000 15.539 283 ASP A N 1
ATOM 2250 C CA . ASP A 1 283 ? 8.071 28.875 -11.848 1.000 15.162 283 ASP A CA 1
ATOM 2251 C C . ASP A 1 283 ? 6.675 28.270 -12.011 1.000 14.265 283 ASP A C 1
ATOM 2252 O O . ASP A 1 283 ? 6.033 27.906 -11.013 1.000 16.254 283 ASP A O 1
ATOM 2257 N N . LEU A 1 284 ? 6.189 28.206 -13.252 1.000 14.463 284 LEU A N 1
ATOM 2258 C CA . LEU A 1 284 ? 4.876 27.619 -13.478 1.000 15.105 284 LEU A CA 1
ATOM 2259 C C . LEU A 1 284 ? 4.876 26.133 -13.079 1.000 14.415 284 LEU A C 1
ATOM 2260 O O . LEU A 1 284 ? 3.945 25.688 -12.436 1.000 15.242 284 LEU A O 1
ATOM 2265 N N . LEU A 1 285 ? 5.952 25.425 -13.450 1.000 15.222 285 LEU A N 1
ATOM 2266 C CA . LEU A 1 285 ? 6.045 23.999 -13.097 1.000 16.138 285 LEU A CA 1
ATOM 2267 C C . LEU A 1 285 ? 6.040 23.840 -11.585 1.000 14.006 285 LEU A C 1
ATOM 2268 O O . LEU A 1 285 ? 5.380 22.941 -11.075 1.000 16.539 285 LEU A O 1
ATOM 2273 N N . GLU A 1 286 ? 6.756 24.710 -10.854 1.000 15.462 286 GLU A N 1
ATOM 2274 C CA . GLU A 1 286 ? 6.779 24.688 -9.396 1.000 15.269 286 GLU A CA 1
ATOM 2275 C C . GLU A 1 286 ? 5.362 24.766 -8.823 1.000 15.437 286 GLU A C 1
ATOM 2276 O O . GLU A 1 286 ? 5.059 24.131 -7.809 1.000 17.536 286 GLU A O 1
ATOM 2282 N N . LYS A 1 287 ? 4.508 25.578 -9.457 1.000 14.671 287 LYS A N 1
ATOM 2283 C CA . LYS A 1 287 ? 3.190 25.866 -8.940 1.000 14.642 287 LYS A CA 1
ATOM 2284 C C . LYS A 1 287 ? 2.135 24.851 -9.368 1.000 14.823 287 LYS A C 1
ATOM 2285 O O . LYS A 1 287 ? 1.100 24.775 -8.735 1.000 16.896 287 LYS A O 1
ATOM 2291 N N . MET A 1 288 ? 2.437 24.071 -10.419 1.000 13.669 288 MET A N 1
ATOM 2292 C CA . MET A 1 288 ? 1.553 23.003 -10.845 1.000 14.207 288 MET A CA 1
ATOM 2293 C C . MET A 1 288 ? 1.932 21.675 -10.188 1.000 13.128 288 MET A C 1
ATOM 2294 O O . MET A 1 288 ? 1.019 20.940 -9.790 1.000 15.160 288 MET A O 1
ATOM 2299 N N . LEU A 1 289 ? 3.229 21.440 -10.013 1.000 14.666 289 LEU A N 1
ATOM 2300 C CA . LEU A 1 289 ? 3.667 20.172 -9.398 1.000 15.438 289 LEU A CA 1
ATOM 2301 C C . LEU A 1 289 ? 3.774 20.380 -7.908 1.000 16.037 289 LEU A C 1
ATOM 2302 O O . LEU A 1 289 ? 4.860 20.360 -7.333 1.000 16.291 289 LEU A O 1
ATOM 2307 N N . GLU A 1 290 ? 2.618 20.615 -7.300 1.000 14.983 290 GLU A N 1
ATOM 2308 C CA . GLU A 1 290 ? 2.483 20.927 -5.889 1.000 14.378 290 GLU A CA 1
ATOM 2309 C C . GLU A 1 290 ? 1.577 19.878 -5.251 1.000 12.951 290 GLU A C 1
ATOM 2310 O O . GLU A 1 290 ? 0.472 19.651 -5.720 1.000 13.933 290 GLU A O 1
ATOM 2316 N N . LEU A 1 291 ? 2.073 19.237 -4.190 1.000 13.820 291 LEU A N 1
ATOM 2317 C CA . LEU A 1 291 ? 1.316 18.155 -3.545 1.000 15.312 291 LEU A CA 1
ATOM 2318 C C . LEU A 1 291 ? 0.063 18.668 -2.843 1.000 14.415 291 LEU A C 1
ATOM 2319 O O . LEU A 1 291 ? -0.938 18.009 -2.821 1.000 15.800 291 LEU A O 1
ATOM 2324 N N . ASP A 1 292 ? 0.105 19.914 -2.336 1.000 14.742 292 ASP A N 1
ATOM 2325 C CA . ASP A 1 292 ? -1.021 20.467 -1.596 1.000 15.149 292 ASP A CA 1
ATOM 2326 C C . ASP A 1 292 ? -2.094 20.879 -2.604 1.000 14.548 292 ASP A C 1
ATOM 2327 O O . ASP A 1 292 ? -1.865 21.803 -3.370 1.000 16.781 292 ASP A O 1
ATOM 2332 N N . VAL A 1 293 ? -3.255 20.206 -2.598 1.000 15.292 293 VAL A N 1
ATOM 2333 C CA . VAL A 1 293 ? -4.311 20.405 -3.585 1.000 16.495 293 VAL A CA 1
ATOM 2334 C C . VAL A 1 293 ? -4.969 21.777 -3.437 1.000 17.495 293 VAL A C 1
ATOM 2335 O O . VAL A 1 293 ? -5.644 22.236 -4.351 1.000 19.949 293 VAL A O 1
ATOM 2339 N N . ASP A 1 294 ? -4.778 22.407 -2.272 1.000 19.631 294 ASP A N 1
ATOM 2340 C CA . ASP A 1 294 ? -5.311 23.737 -2.047 1.000 21.207 294 ASP A CA 1
ATOM 2341 C C . ASP A 1 294 ? -4.343 24.828 -2.488 1.000 20.537 294 ASP A C 1
ATOM 2342 O O . ASP A 1 294 ? -4.802 25.951 -2.676 1.000 30.871 294 ASP A O 1
ATOM 2347 N N . LYS A 1 295 ? -3.046 24.540 -2.584 1.000 14.992 295 LYS A N 1
ATOM 2348 C CA . LYS A 1 295 ? -2.070 25.496 -3.087 1.000 15.867 295 LYS A CA 1
ATOM 2349 C C . LYS A 1 295 ? -1.838 25.369 -4.585 1.000 14.250 295 LYS A C 1
ATOM 2350 O O . LYS A 1 295 ? -1.407 26.296 -5.249 1.000 18.227 295 LYS A O 1
ATOM 2356 N N . ARG A 1 296 ? -1.981 24.152 -5.135 1.000 16.063 296 ARG A N 1
ATOM 2357 C CA . ARG A 1 296 ? -1.803 23.916 -6.547 1.000 14.787 296 ARG A CA 1
ATOM 2358 C C . ARG A 1 296 ? -2.648 24.912 -7.350 1.000 13.390 296 ARG A C 1
ATOM 2359 O O . ARG A 1 296 ? -3.799 25.162 -7.025 1.000 13.957 296 ARG A O 1
ATOM 2367 N N . LEU A 1 297 ? -2.073 25.396 -8.455 1.000 13.635 297 LEU A N 1
ATOM 2368 C CA . LEU A 1 297 ? -2.835 26.333 -9.280 1.000 13.431 297 LEU A CA 1
ATOM 2369 C C . LEU A 1 297 ? -4.104 25.700 -9.831 1.000 13.928 297 LEU A C 1
ATOM 2370 O O . LEU A 1 297 ? -4.093 24.519 -10.216 1.000 14.537 297 LEU A O 1
ATOM 2375 N N . THR A 1 298 ? -5.167 26.480 -9.963 1.000 14.572 298 THR A N 1
ATOM 2376 C CA . THR A 1 298 ? -6.292 26.136 -10.792 1.000 14.084 298 THR A CA 1
ATOM 2377 C C . THR A 1 298 ? -5.971 26.435 -12.254 1.000 12.791 298 THR A C 1
ATOM 2378 O O . THR A 1 298 ? -4.980 27.118 -12.547 1.000 14.554 298 THR A O 1
ATOM 2382 N N . ALA A 1 299 ? -6.823 25.971 -13.169 1.000 14.586 299 ALA A N 1
ATOM 2383 C CA . ALA A 1 299 ? -6.643 26.282 -14.573 1.000 14.954 299 ALA A CA 1
ATOM 2384 C C . ALA A 1 299 ? -6.679 27.821 -14.791 1.000 14.881 299 ALA A C 1
ATOM 2385 O O . ALA A 1 299 ? -5.825 28.340 -15.494 1.000 16.649 299 ALA A O 1
ATOM 2387 N N . ALA A 1 300 ? -7.686 28.439 -14.203 1.000 15.175 300 ALA A N 1
ATOM 2388 C CA . ALA A 1 300 ? -7.831 29.898 -14.373 1.000 15.647 300 ALA A CA 1
ATOM 2389 C C . ALA A 1 300 ? -6.603 30.636 -13.864 1.000 14.950 300 ALA A C 1
ATOM 2390 O O . ALA A 1 300 ? -6.149 31.591 -14.503 1.000 20.184 300 ALA A O 1
ATOM 2392 N N . GLN A 1 301 ? -6.052 30.227 -12.726 1.000 14.524 301 GLN A N 1
ATOM 2393 C CA . GLN A 1 301 ? -4.853 30.857 -12.185 1.000 16.940 301 GLN A CA 1
ATOM 2394 C C . GLN A 1 301 ? -3.661 30.661 -13.104 1.000 15.617 301 GLN A C 1
ATOM 2395 O O . GLN A 1 301 ? -2.886 31.563 -13.377 1.000 16.853 301 GLN A O 1
ATOM 2401 N N . ALA A 1 302 ? -3.458 29.410 -13.576 1.000 16.600 302 ALA A N 1
ATOM 2402 C CA . ALA A 1 302 ? -2.338 29.120 -14.450 1.000 15.040 302 ALA A CA 1
ATOM 2403 C C . ALA A 1 302 ? -2.373 29.953 -15.738 1.000 13.149 302 ALA A C 1
ATOM 2404 O O . ALA A 1 302 ? -1.324 30.355 -16.240 1.000 14.645 302 ALA A O 1
ATOM 2406 N N . LEU A 1 303 ? -3.584 30.198 -16.260 1.000 14.039 303 LEU A N 1
ATOM 2407 C CA . LEU A 1 303 ? -3.734 30.949 -17.499 1.000 16.020 303 LEU A CA 1
ATOM 2408 C C . LEU A 1 303 ? -3.190 32.372 -17.347 1.000 17.047 303 LEU A C 1
ATOM 2409 O O . LEU A 1 303 ? -2.807 32.925 -18.358 1.000 17.411 303 LEU A O 1
ATOM 2414 N N . THR A 1 304 ? -3.108 32.871 -16.113 1.000 17.951 304 THR A N 1
ATOM 2415 C CA . THR A 1 304 ? -2.623 34.229 -15.879 1.000 18.088 304 THR A CA 1
ATOM 2416 C C . THR A 1 304 ? -1.109 34.301 -15.766 1.000 16.594 304 THR A C 1
ATOM 2417 O O . THR A 1 304 ? -0.532 35.395 -15.682 1.000 20.110 304 THR A O 1
ATOM 2421 N N . HIS A 1 305 ? -0.410 33.169 -15.771 1.000 16.739 305 HIS A N 1
ATOM 2422 C CA . HIS A 1 305 ? 1.011 33.111 -15.525 1.000 16.687 305 HIS A CA 1
ATOM 2423 C C . HIS A 1 305 ? 1.773 33.743 -16.687 1.000 14.717 305 HIS A C 1
ATOM 2424 O O . HIS A 1 305 ? 1.393 33.615 -17.847 1.000 16.057 305 HIS A O 1
ATOM 2431 N N . PRO A 1 306 ? 2.898 34.435 -16.395 1.000 15.700 306 PRO A N 1
ATOM 2432 C CA . PRO A 1 306 ? 3.706 35.002 -17.453 1.000 16.747 306 PRO A CA 1
ATOM 2433 C C . PRO A 1 306 ? 4.159 34.094 -18.566 1.000 16.377 306 PRO A C 1
ATOM 2434 O O . PRO A 1 306 ? 4.413 34.516 -19.667 1.000 16.838 306 PRO A O 1
ATOM 2438 N N . PHE A 1 307 ? 4.249 32.778 -18.246 1.000 14.784 307 PHE A N 1
ATOM 2439 C CA . PHE A 1 307 ? 4.636 31.829 -19.272 1.000 14.088 307 PHE A CA 1
ATOM 2440 C C . PHE A 1 307 ? 3.726 31.887 -20.504 1.000 15.077 307 PHE A C 1
ATOM 2441 O O . PHE A 1 307 ? 4.181 31.591 -21.597 1.000 16.508 307 PHE A O 1
ATOM 2449 N N . PHE A 1 308 ? 2.457 32.285 -20.331 1.000 14.714 308 PHE A N 1
ATOM 2450 C CA . PHE A 1 308 ? 1.512 32.357 -21.443 1.000 15.187 308 PHE A CA 1
ATOM 2451 C C . PHE A 1 308 ? 1.360 33.745 -22.069 1.000 14.791 308 PHE A C 1
ATOM 2452 O O . PHE A 1 308 ? 0.559 33.892 -22.976 1.000 17.105 308 PHE A O 1
ATOM 2460 N N . GLU A 1 309 ? 2.172 34.699 -21.618 1.000 16.895 309 GLU A N 1
ATOM 2461 C CA . GLU A 1 309 ? 2.026 36.085 -22.085 1.000 16.684 309 GLU A CA 1
ATOM 2462 C C . GLU A 1 309 ? 1.966 36.171 -23.603 1.000 16.366 309 GLU A C 1
ATOM 2463 O O . GLU A 1 309 ? 1.179 36.969 -24.121 1.000 18.631 309 GLU A O 1
ATOM 2469 N N . PRO A 1 310 ? 2.790 35.432 -24.395 1.000 16.558 310 PRO A N 1
ATOM 2470 C CA . PRO A 1 310 ? 2.772 35.604 -25.849 1.000 17.465 310 PRO A CA 1
ATOM 2471 C C . PRO A 1 310 ? 1.458 35.257 -26.512 1.000 15.049 310 PRO A C 1
ATOM 2472 O O . PRO A 1 310 ? 1.194 35.685 -27.613 1.000 17.081 310 PRO A O 1
ATOM 2476 N N . PHE A 1 311 ? 0.689 34.374 -25.866 1.000 17.569 311 PHE A N 1
ATOM 2477 C CA . PHE A 1 311 ? -0.497 33.817 -26.482 1.000 19.063 311 PHE A CA 1
ATOM 2478 C C . PHE A 1 311 ? -1.768 34.250 -25.752 1.000 17.018 311 PHE A C 1
ATOM 2479 O O . PHE A 1 311 ? -2.871 34.054 -26.268 1.000 19.289 311 PHE A O 1
ATOM 2487 N N . ARG A 1 312 ? -1.648 34.833 -24.559 1.000 16.826 312 ARG A N 1
ATOM 2488 C CA . ARG A 1 312 ? -2.829 34.978 -23.735 1.000 19.701 312 ARG A CA 1
ATOM 2489 C C . ARG A 1 312 ? -3.862 35.879 -24.389 1.000 17.527 312 ARG A C 1
ATOM 2490 O O . ARG A 1 312 ? -3.530 37.010 -24.798 1.000 21.434 312 ARG A O 1
ATOM 2498 N N . ASP A 1 313 ? -5.098 35.433 -24.408 1.000 17.417 313 ASP A N 1
ATOM 2499 C CA . ASP A 1 313 ? -6.236 36.186 -24.873 1.000 18.112 313 ASP A CA 1
ATOM 2500 C C . ASP A 1 313 ? -7.378 35.937 -23.918 1.000 15.950 313 ASP A C 1
ATOM 2501 O O . ASP A 1 313 ? -8.067 34.919 -24.028 1.000 17.645 313 ASP A O 1
ATOM 2506 N N . PRO A 1 314 ? -7.600 36.781 -22.901 1.000 20.445 314 PRO A N 1
ATOM 2507 C CA . PRO A 1 314 ? -8.644 36.531 -21.914 1.000 19.007 314 PRO A CA 1
ATOM 2508 C C . PRO A 1 314 ? -10.015 36.193 -22.506 1.000 17.673 314 PRO A C 1
ATOM 2509 O O . PRO A 1 314 ? -10.779 35.465 -21.882 1.000 20.384 314 PRO A O 1
ATOM 2513 N N . GLU A 1 315 ? -10.338 36.766 -23.677 1.000 18.584 315 GLU A N 1
ATOM 2514 C CA . GLU A 1 315 ? -11.614 36.558 -24.358 1.000 20.993 315 GLU A CA 1
ATOM 2515 C C . GLU A 1 315 ? -11.806 35.084 -24.712 1.000 20.183 315 GLU A C 1
ATOM 2516 O O . GLU A 1 315 ? -12.940 34.645 -24.858 1.000 23.187 315 GLU A O 1
ATOM 2522 N N . GLU A 1 316 ? -10.693 34.382 -24.954 1.000 18.527 316 GLU A N 1
ATOM 2523 C CA . GLU A 1 316 ? -10.763 32.959 -25.323 1.000 18.393 316 GLU A CA 1
ATOM 2524 C C . GLU A 1 316 ? -10.919 32.058 -24.110 1.000 15.299 316 GLU A C 1
ATOM 2525 O O . GLU A 1 316 ? -11.193 30.866 -24.278 1.000 16.481 316 GLU A O 1
ATOM 2531 N N . GLU A 1 317 ? -10.689 32.574 -22.918 1.000 14.610 317 GLU A N 1
ATOM 2532 C CA . GLU A 1 317 ? -10.687 31.791 -21.693 1.000 14.921 317 GLU A CA 1
ATOM 2533 C C . GLU A 1 317 ? -12.108 31.758 -21.151 1.000 14.447 317 GLU A C 1
ATOM 2534 O O . GLU A 1 317 ? -12.375 32.186 -20.042 1.000 15.479 317 GLU A O 1
ATOM 2540 N N . THR A 1 318 ? -13.013 31.184 -21.933 1.000 15.425 318 THR A N 1
ATOM 2541 C CA . THR A 1 318 ? -14.408 31.186 -21.602 1.000 15.510 318 THR A CA 1
ATOM 2542 C C . THR A 1 318 ? -14.750 30.152 -20.520 1.000 14.941 318 THR A C 1
ATOM 2543 O O . THR A 1 318 ? -13.969 29.217 -20.243 1.000 14.475 318 THR A O 1
ATOM 2547 N N . GLU A 1 319 ? -15.906 30.345 -19.922 1.000 16.257 319 GLU A N 1
ATOM 2548 C CA . GLU A 1 319 ? -16.471 29.409 -18.959 1.000 16.104 319 GLU A CA 1
ATOM 2549 C C . GLU A 1 319 ? -17.782 28.894 -19.506 1.000 14.279 319 GLU A C 1
ATOM 2550 O O . GLU A 1 319 ? -18.426 29.507 -20.356 1.000 15.663 319 GLU A O 1
ATOM 2556 N N . ALA A 1 320 ? -18.184 27.717 -18.999 1.000 15.047 320 ALA A N 1
ATOM 2557 C CA . ALA A 1 320 ? -19.482 27.194 -19.320 1.000 14.311 320 ALA A CA 1
ATOM 2558 C C . ALA A 1 320 ? -20.548 28.007 -18.589 1.000 14.313 320 ALA A C 1
ATOM 2559 O O . ALA A 1 320 ? -20.474 28.208 -17.385 1.000 17.276 320 ALA A O 1
ATOM 2561 N N . GLN A 1 321 ? -21.577 28.417 -19.306 1.000 17.048 321 GLN A N 1
ATOM 2562 C CA . GLN A 1 321 ? -22.613 29.188 -18.641 1.000 18.808 321 GLN A CA 1
ATOM 2563 C C . GLN A 1 321 ? -23.381 28.339 -17.631 1.000 17.092 321 GLN A C 1
ATOM 2564 O O . GLN A 1 321 ? -23.794 28.842 -16.583 1.000 18.167 321 GLN A O 1
ATOM 2570 N N . GLN A 1 322 ? -23.558 27.043 -17.958 1.000 16.280 322 GLN A N 1
ATOM 2571 C CA . GLN A 1 322 ? -24.378 26.185 -17.137 1.000 15.419 322 GLN A CA 1
ATOM 2572 C C . GLN A 1 322 ? -23.577 24.959 -16.711 1.000 13.564 322 GLN A C 1
ATOM 2573 O O . GLN A 1 322 ? -22.723 24.455 -17.446 1.000 15.649 322 GLN A O 1
ATOM 2579 N N . PRO A 1 323 ? -23.828 24.464 -15.487 1.000 15.086 323 PRO A N 1
ATOM 2580 C CA . PRO A 1 323 ? -23.147 23.262 -15.011 1.000 14.709 323 PRO A CA 1
ATOM 2581 C C . PRO A 1 323 ? -23.620 22.050 -15.812 1.000 15.264 323 PRO A C 1
ATOM 2582 O O . PRO A 1 323 ? -24.764 21.985 -16.282 1.000 14.945 323 PRO A O 1
ATOM 2586 N N . PHE A 1 324 ? -22.723 21.071 -15.925 1.000 15.142 324 PHE A N 1
ATOM 2587 C CA . PHE A 1 324 ? -23.122 19.794 -16.474 1.000 14.434 324 PHE A CA 1
ATOM 2588 C C . PHE A 1 324 ? -24.108 19.156 -15.500 1.000 15.533 324 PHE A C 1
ATOM 2589 O O . PHE A 1 324 ? -23.797 19.012 -14.332 1.000 19.904 324 PHE A O 1
ATOM 2597 N N . ASP A 1 325 ? -25.269 18.757 -15.995 1.000 18.774 325 ASP A N 1
ATOM 2598 C CA . ASP A 1 325 ? -26.349 18.305 -15.132 1.000 22.081 325 ASP A CA 1
ATOM 2599 C C . ASP A 1 325 ? -26.949 17.046 -15.713 1.000 31.554 325 ASP A C 1
ATOM 2600 O O . ASP A 1 325 ? -27.830 17.146 -16.573 1.000 38.180 325 ASP A O 1
ATOM 2605 N N . ASP A 1 326 ? -26.463 15.898 -15.213 1.000 25.520 326 ASP A N 1
ATOM 2606 C CA . ASP A 1 326 ? -27.044 14.588 -15.493 1.000 28.750 326 ASP A CA 1
ATOM 2607 C C . ASP A 1 326 ? -27.704 14.004 -14.246 1.000 31.855 326 ASP A C 1
ATOM 2608 O O . ASP A 1 326 ? -27.036 13.422 -13.377 1.000 32.755 326 ASP A O 1
ATOM 2613 N N . SER A 1 327 ? -29.039 14.114 -14.207 1.000 34.724 327 SER A N 1
ATOM 2614 C CA . SER A 1 327 ? -29.826 13.620 -13.091 1.000 37.458 327 SER A CA 1
ATOM 2615 C C . SER A 1 327 ? -29.674 12.109 -12.907 1.000 35.557 327 SER A C 1
ATOM 2616 O O . SER A 1 327 ? -29.988 11.591 -11.839 1.000 37.965 327 SER A O 1
ATOM 2619 N N . LEU A 1 328 ? -29.180 11.400 -13.937 1.000 36.004 328 LEU A N 1
ATOM 2620 C CA . LEU A 1 328 ? -29.108 9.953 -13.850 1.000 34.080 328 LEU A CA 1
ATOM 2621 C C . LEU A 1 328 ? -27.706 9.449 -13.510 1.000 33.039 328 LEU A C 1
ATOM 2622 O O . LEU A 1 328 ? -27.493 8.247 -13.571 1.000 37.819 328 LEU A O 1
ATOM 2627 N N . GLU A 1 329 ? -26.761 10.334 -13.150 1.000 35.126 329 GLU A N 1
ATOM 2628 C CA . GLU A 1 329 ? -25.371 9.932 -12.934 1.000 36.348 329 GLU A CA 1
ATOM 2629 C C . GLU A 1 329 ? -25.219 8.793 -11.918 1.000 42.134 329 GLU A C 1
ATOM 2630 O O . GLU A 1 329 ? -24.287 7.995 -12.031 1.000 46.840 329 GLU A O 1
ATOM 2636 N N . HIS A 1 330 ? -26.045 8.765 -10.862 1.000 37.978 330 HIS A N 1
ATOM 2637 C CA . HIS A 1 330 ? -25.842 7.787 -9.799 1.000 42.429 330 HIS A CA 1
ATOM 2638 C C . HIS A 1 330 ? -26.980 6.772 -9.752 1.000 44.673 330 HIS A C 1
ATOM 2639 O O . HIS A 1 330 ? -27.133 6.065 -8.759 1.000 46.604 330 HIS A O 1
ATOM 2646 N N . GLU A 1 331 ? -27.770 6.699 -10.826 1.000 39.766 331 GLU A N 1
ATOM 2647 C CA . GLU A 1 331 ? -28.860 5.745 -10.895 1.000 42.025 331 GLU A CA 1
ATOM 2648 C C . GLU A 1 331 ? -28.294 4.396 -11.332 1.000 42.176 331 GLU A C 1
ATOM 2649 O O . GLU A 1 331 ? -27.395 4.333 -12.169 1.000 36.703 331 GLU A O 1
ATOM 2655 N N . LYS A 1 332 ? -28.783 3.316 -10.725 1.000 40.065 332 LYS A N 1
ATOM 2656 C CA . LYS A 1 332 ? -28.496 1.988 -11.228 1.000 45.841 332 LYS A CA 1
ATOM 2657 C C . LYS A 1 332 ? -29.686 1.598 -12.087 1.000 46.350 332 LYS A C 1
ATOM 2658 O O . LYS A 1 332 ? -30.812 1.563 -11.599 1.000 45.718 332 LYS A O 1
ATOM 2664 N N . LEU A 1 333 ? -29.430 1.372 -13.376 1.000 41.613 333 LEU A N 1
ATOM 2665 C CA . LEU A 1 333 ? -30.498 1.036 -14.300 1.000 39.329 333 LEU A CA 1
ATOM 2666 C C . LEU A 1 333 ? -30.096 -0.211 -15.068 1.000 38.491 333 LEU A C 1
ATOM 2667 O O . LEU A 1 333 ? -28.922 -0.567 -15.080 1.000 36.378 333 LEU A O 1
ATOM 2672 N N . THR A 1 334 ? -31.084 -0.891 -15.652 1.000 35.938 334 THR A N 1
ATOM 2673 C CA . THR A 1 334 ? -30.798 -2.027 -16.512 1.000 34.888 334 THR A CA 1
ATOM 2674 C C . THR A 1 334 ? -30.143 -1.523 -17.792 1.000 30.016 334 THR A C 1
ATOM 2675 O O . THR A 1 334 ? -30.328 -0.370 -18.174 1.000 32.430 334 THR A O 1
ATOM 2679 N N . VAL A 1 335 ? -29.447 -2.414 -18.504 1.000 28.837 335 VAL A N 1
ATOM 2680 C CA . VAL A 1 335 ? -28.896 -2.059 -19.803 1.000 27.172 335 VAL A CA 1
ATOM 2681 C C . VAL A 1 335 ? -30.000 -1.522 -20.706 1.000 24.515 335 VAL A C 1
ATOM 2682 O O . VAL A 1 335 ? -29.786 -0.568 -21.430 1.000 25.772 335 VAL A O 1
ATOM 2686 N N . ASP A 1 336 ? -31.180 -2.110 -20.643 1.000 26.760 336 ASP A N 1
ATOM 2687 C CA . ASP A 1 336 ? -32.250 -1.727 -21.551 1.000 25.546 336 ASP A CA 1
ATOM 2688 C C . ASP A 1 336 ? -32.715 -0.309 -21.227 1.000 25.288 336 ASP A C 1
ATOM 2689 O O . ASP A 1 336 ? -33.048 0.450 -22.130 1.000 30.446 336 ASP A O 1
ATOM 2694 N N . GLU A 1 337 ? -32.715 0.049 -19.936 1.000 29.544 337 GLU A N 1
ATOM 2695 C CA . GLU A 1 337 ? -33.119 1.381 -19.518 1.000 30.071 337 GLU A CA 1
ATOM 2696 C C . GLU A 1 337 ? -32.087 2.388 -20.027 1.000 25.933 337 GLU A C 1
ATOM 2697 O O . GLU A 1 337 ? -32.449 3.415 -20.613 1.000 27.695 337 GLU A O 1
ATOM 2703 N N . TRP A 1 338 ? -30.789 2.074 -19.848 1.000 24.055 338 TRP A N 1
ATOM 2704 C CA . TRP A 1 338 ? -29.758 2.976 -20.360 1.000 21.497 338 TRP A CA 1
ATOM 2705 C C . TRP A 1 338 ? -29.906 3.112 -21.871 1.000 22.677 338 TRP A C 1
ATOM 2706 O O . TRP A 1 338 ? -29.818 4.211 -22.420 1.000 24.453 338 TRP A O 1
ATOM 2717 N N . LYS A 1 339 ? -30.134 1.977 -22.553 1.000 22.097 339 LYS A N 1
ATOM 2718 C CA . LYS A 1 339 ? -30.288 1.972 -24.003 1.000 19.675 339 LYS A CA 1
ATOM 2719 C C . LYS A 1 339 ? -31.419 2.920 -24.425 1.000 21.581 339 LYS A C 1
ATOM 2720 O O . LYS A 1 339 ? -31.295 3.666 -25.407 1.000 22.993 339 LYS A O 1
ATOM 2726 N N . GLN A 1 340 ? -32.538 2.877 -23.717 1.000 21.369 340 GLN A N 1
ATOM 2727 C CA . GLN A 1 340 ? -33.675 3.725 -24.067 1.000 21.604 340 GLN A CA 1
ATOM 2728 C C . GLN A 1 340 ? -33.364 5.209 -23.865 1.000 22.503 340 GLN A C 1
ATOM 2729 O O . GLN A 1 340 ? -33.837 6.044 -24.642 1.000 25.778 340 GLN A O 1
ATOM 2735 N N . HIS A 1 341 ? -32.638 5.540 -22.791 1.000 23.101 341 HIS A N 1
ATOM 2736 C CA . HIS A 1 341 ? -32.216 6.918 -22.564 1.000 22.780 341 HIS A CA 1
ATOM 2737 C C . HIS A 1 341 ? -31.329 7.417 -23.708 1.000 22.004 341 HIS A C 1
ATOM 2738 O O . HIS A 1 341 ? -31.481 8.543 -24.185 1.000 23.313 341 HIS A O 1
ATOM 2745 N N . ILE A 1 342 ? -30.371 6.591 -24.129 1.000 22.126 342 ILE A N 1
ATOM 2746 C CA . ILE A 1 342 ? -29.469 6.965 -25.214 1.000 22.185 342 ILE A CA 1
ATOM 2747 C C . ILE A 1 342 ? -30.274 7.173 -26.487 1.000 23.077 342 ILE A C 1
ATOM 2748 O O . ILE A 1 342 ? -30.021 8.111 -27.230 1.000 22.112 342 ILE A O 1
ATOM 2753 N N . TYR A 1 343 ? -31.189 6.234 -26.775 1.000 21.113 343 TYR A N 1
ATOM 2754 C CA . TYR A 1 343 ? -31.979 6.316 -27.989 1.000 22.009 343 TYR A CA 1
ATOM 2755 C C . TYR A 1 343 ? -32.678 7.671 -28.048 1.000 23.086 343 TYR A C 1
ATOM 2756 O O . TYR A 1 343 ? -32.704 8.326 -29.086 1.000 23.165 343 TYR A O 1
ATOM 2765 N N . LYS A 1 344 ? -33.273 8.075 -26.930 1.000 22.293 344 LYS A N 1
ATOM 2766 C CA . LYS A 1 344 ? -34.015 9.321 -26.872 1.000 24.636 344 LYS A CA 1
ATOM 2767 C C . LYS A 1 344 ? -33.075 10.515 -27.043 1.000 25.488 344 LYS A C 1
ATOM 2768 O O . LYS A 1 344 ? -33.416 11.498 -27.700 1.000 28.453 344 LYS A O 1
ATOM 2774 N N . GLU A 1 345 ? -31.898 10.449 -26.419 1.000 24.800 345 GLU A N 1
ATOM 2775 C CA . GLU A 1 345 ? -30.929 11.539 -26.507 1.000 25.911 345 GLU A CA 1
ATOM 2776 C C . GLU A 1 345 ? -30.483 11.747 -27.958 1.000 27.996 345 GLU A C 1
ATOM 2777 O O . GLU A 1 345 ? -30.262 12.870 -28.368 1.000 29.517 345 GLU A O 1
ATOM 2783 N N . ILE A 1 346 ? -30.350 10.671 -28.748 1.000 25.564 346 ILE A N 1
ATOM 2784 C CA . ILE A 1 346 ? -29.977 10.795 -30.152 1.000 25.615 346 ILE A CA 1
ATOM 2785 C C . ILE A 1 346 ? -31.115 11.426 -30.939 1.000 29.234 346 ILE A C 1
ATOM 2786 O O . ILE A 1 346 ? -30.858 12.323 -31.741 1.000 35.372 346 ILE A O 1
ATOM 2791 N N . VAL A 1 347 ? -32.344 10.936 -30.720 1.000 33.986 347 VAL A N 1
ATOM 2792 C CA . VAL A 1 347 ? -33.523 11.499 -31.374 1.000 39.762 347 VAL A CA 1
ATOM 2793 C C . VAL A 1 347 ? -33.576 13.002 -31.100 1.000 40.457 347 VAL A C 1
ATOM 2794 O O . VAL A 1 347 ? -33.870 13.777 -32.008 1.000 48.283 347 VAL A O 1
ATOM 2798 N N . ASN A 1 348 ? -33.293 13.414 -29.856 1.000 40.197 348 ASN A N 1
ATOM 2799 C CA . ASN A 1 348 ? -33.443 14.806 -29.459 1.000 45.780 348 ASN A CA 1
ATOM 2800 C C . ASN A 1 348 ? -32.301 15.680 -29.965 1.000 44.235 348 ASN A C 1
ATOM 2801 O O . ASN A 1 348 ? -32.340 16.870 -29.752 1.000 45.190 348 ASN A O 1
ATOM 2806 N N . PHE A 1 349 ? -31.262 15.121 -30.595 1.000 38.533 349 PHE A N 1
ATOM 2807 C CA . PHE A 1 349 ? -30.084 15.921 -30.927 1.000 41.502 349 PHE A CA 1
ATOM 2808 C C . PHE A 1 349 ? -30.381 16.915 -32.050 1.000 50.436 349 PHE A C 1
ATOM 2809 O O . PHE A 1 349 ? -31.170 16.623 -32.941 1.000 52.290 349 PHE A O 1
ATOM 2817 N N . SER A 1 350 ? -29.698 18.066 -31.993 1.000 78.043 350 SER A N 1
ATOM 2818 C CA . SER A 1 350 ? -29.737 19.101 -33.013 1.000 96.388 350 SER A CA 1
ATOM 2819 C C . SER A 1 350 ? -28.367 19.766 -33.013 1.000 124.949 350 SER A C 1
ATOM 2820 O O . SER A 1 350 ? -27.850 20.048 -31.938 1.000 194.255 350 SER A O 1
ATOM 2823 N N . PRO A 1 351 ? -27.725 20.001 -34.183 1.000 111.706 351 PRO A N 1
ATOM 2824 C CA . PRO A 1 351 ? -26.343 20.483 -34.236 1.000 111.319 351 PRO A CA 1
ATOM 2825 C C . PRO A 1 351 ? -25.925 21.377 -33.057 1.000 124.473 351 PRO A C 1
ATOM 2826 O O . PRO A 1 351 ? -26.325 22.526 -33.045 1.000 130.809 351 PRO A O 1
#

GO terms:
  GO:0004674 protein serine/threonine kinase activity (F, IDA)
  GO:0004707 MAP kinase activity (F, IDA)
  GO:0006970 response to o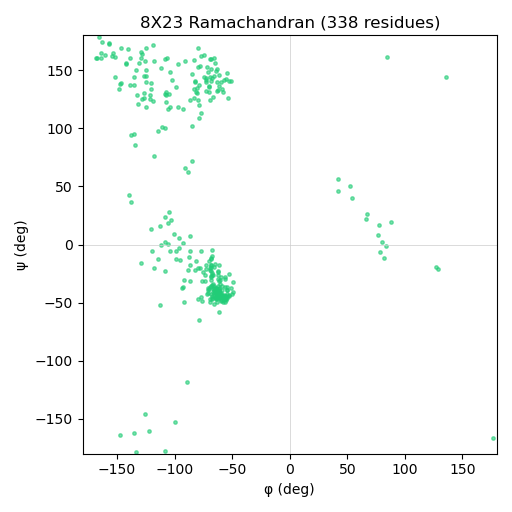smotic stress (P, IDA)
  GO:0005829 cytosol (C, TAS)
  GO:0005515 protein binding (F, IPI)
  GO:0032755 positive regulation of interleukin-6 production (P, IMP)
  GO:0050729 positive regulation of inflammatory response (P, IMP)
  GO:0034644 cellular response to UV (P, IDA)
  GO:1903936 cellular response to sodium arsenite (P, IDA)
  GO:0051403 stress-activated MAPK cascade (P, IDA)
  GO:0072709 cellular response to sorbitol (P, IDA)
  GO:0072740 cellular response to anisomycin (P, IDA)
  GO:0070301 cellular response to hydrogen peroxide (P, IDA)
  GO:0071347 cellular response to interleukin-1 (P, IDA)

InterPro domains:
  IPR000719 Protein kinase domain [PF00069] (28-308)
  IPR000719 Protein kinase domain [PS50011] (25-308)
  IPR000719 Protein kinase domain [SM00220] (25-308)
  IPR003527 Mitogen-activated protein (MAP) kinase, conserved site [PS01351] (60-162)
  IPR008352 Mitogen-activated protein (MAP) kinase HOG-like [PR01773] (13-22)
  IPR008352 Mitogen-activated protein (MAP) kinase HOG-like [PR01773] (193-203)
  IPR008352 Mitogen-activated protein (MAP) kinase HOG-like [PR01773] (270-283)
  IPR008352 Mitogen-activated protein (MAP) kinase HOG-like [PR01773] (286-294)
  IPR008352 Mitogen-activated protein (MAP) kinase HOG-like [PR01773] (307-317)
  IPR011009 Protein kinase-like domain superfamily [SSF56112] (19-314)
  IPR017441 Protein kinase, ATP binding site [PS00107] (31-55)
  IPR038785 Mitogen-activated protein kinase 13 [cd07879] (9-351)
  IPR050117 Mitogen-activated protein (MAP) kinase [PTHR24055] (29-322)

Secondary structure (DSSP, 8-state):
---SS-TTEEEEEETTEEEEEETTEEEEEEEEE-SSEEEEEEEETTTTEEEEEEEEPSTTSSHHHHHHHHHHHHHHHH---TTB---SEEE---SSSTT----EEEEE---EEHHHH-SSPPPHHHHHHHHHHHHHHHHHHHHTT---SS--GGGEEE-TT--EEE-STT----------TTS-HHHHH--S---TTHHHHHHHHHHHHHHHSS-S---SSHHHHHHHHHHHH----HHHHTT-S-HHHHHHHHHS--PPPPPHHHHSTTS-HHHHHHHHHHS-S-TTTSPPHHHHHTSGGGTTT--GGG----SS----TTTT----HHHHHHHHHHHHHT---

Nearest PDB structures (foldseek):
  8x23-assembly1_A  TM=1.003E+00  e=8.668E-71  Homo sapiens
  3lhj-assembly1_A  TM=9.548E-01  e=2.980E-46  Homo sapiens
  6sp9-assembly1_A  TM=9.405E-01  e=1.419E-46  Mus musculus
  3ha8-assembly1_A  TM=9.476E-01  e=2.921E-45  Homo sapiens
  6ycu-assembly1_A  TM=9.361E-01  e=1.651E-45  Mus musculus